Protein AF-F4KK35-F1 (afdb_monomer_lite)

Structure (mmCIF, N/CA/C/O backbone):
data_AF-F4KK35-F1
#
_entry.id   AF-F4KK35-F1
#
loop_
_atom_site.group_PDB
_atom_site.id
_atom_site.type_symbol
_atom_site.label_atom_id
_atom_site.label_alt_id
_atom_site.label_comp_id
_atom_site.label_asym_id
_atom_site.label_entity_id
_atom_site.label_seq_id
_atom_site.pdbx_PDB_ins_code
_atom_site.Cartn_x
_atom_site.Cartn_y
_atom_site.Cartn_z
_atom_site.occupancy
_atom_site.B_iso_or_equiv
_atom_site.auth_seq_id
_atom_site.auth_comp_id
_atom_site.auth_asym_id
_atom_site.auth_atom_id
_atom_site.pdbx_PDB_model_num
ATOM 1 N N . MET A 1 1 ? 37.974 -22.424 40.275 1.00 56.62 1 MET A N 1
ATOM 2 C CA . MET A 1 1 ? 37.102 -21.386 39.674 1.00 56.62 1 MET A CA 1
ATOM 3 C C . MET A 1 1 ? 37.663 -20.814 38.372 1.00 56.62 1 MET A C 1
ATOM 5 O O . MET A 1 1 ? 37.001 -20.979 37.361 1.00 56.62 1 MET A O 1
ATOM 9 N N . LYS A 1 2 ? 38.889 -20.253 38.334 1.00 68.75 2 LYS A N 1
ATOM 10 C CA . LYS A 1 2 ? 39.473 -19.691 37.091 1.00 68.75 2 LYS A CA 1
ATOM 11 C C . LYS A 1 2 ? 39.528 -20.683 35.916 1.00 68.75 2 LYS A C 1
ATOM 13 O O . LYS A 1 2 ? 39.045 -20.350 34.852 1.00 68.75 2 LYS A O 1
ATOM 18 N N . ARG A 1 3 ? 40.000 -21.921 36.128 1.00 71.50 3 ARG A N 1
ATOM 19 C CA . ARG A 1 3 ? 40.105 -22.945 35.062 1.00 71.50 3 ARG A CA 1
ATOM 20 C C . ARG A 1 3 ? 38.760 -23.341 34.436 1.00 71.50 3 ARG A C 1
ATOM 22 O O . ARG A 1 3 ? 38.688 -23.504 33.229 1.00 71.50 3 ARG A O 1
ATOM 29 N N . ILE A 1 4 ? 37.702 -23.453 35.241 1.00 80.69 4 ILE A N 1
ATOM 30 C CA . ILE A 1 4 ? 36.349 -23.777 34.755 1.00 80.69 4 ILE A CA 1
ATOM 31 C C . ILE A 1 4 ? 35.787 -22.604 33.945 1.00 80.69 4 ILE A C 1
ATOM 33 O O . ILE A 1 4 ? 35.241 -22.814 32.869 1.00 80.69 4 ILE A O 1
ATOM 37 N N . ALA A 1 5 ? 35.993 -21.368 34.414 1.00 81.75 5 ALA A N 1
ATOM 38 C CA . ALA A 1 5 ? 35.615 -20.1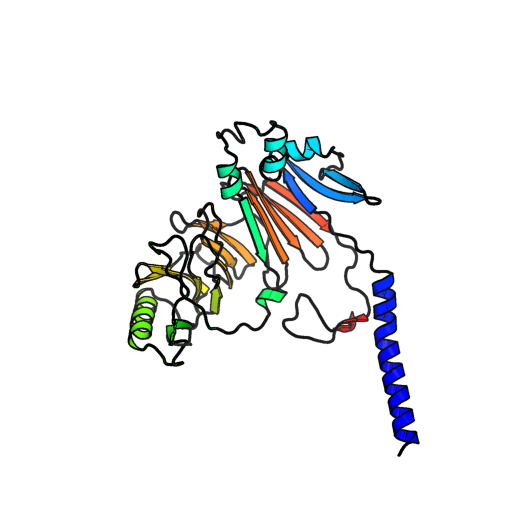72 33.667 1.00 81.75 5 ALA A CA 1
ATOM 39 C C . ALA A 1 5 ? 36.381 -20.052 32.337 1.00 81.75 5 ALA A C 1
ATOM 41 O O . ALA A 1 5 ? 35.790 -19.683 31.331 1.00 81.75 5 ALA A O 1
ATOM 42 N N . THR A 1 6 ? 37.668 -20.414 32.301 1.00 84.12 6 THR A N 1
ATOM 43 C CA . THR A 1 6 ? 38.458 -20.434 31.060 1.00 84.12 6 THR A CA 1
ATOM 44 C C . THR A 1 6 ? 37.961 -21.503 30.082 1.00 84.12 6 THR A C 1
ATOM 46 O O . THR A 1 6 ? 37.862 -21.234 28.891 1.00 84.12 6 THR A O 1
ATOM 49 N N . ILE A 1 7 ? 37.595 -22.694 30.570 1.00 87.75 7 ILE A N 1
ATOM 50 C CA . ILE A 1 7 ? 37.019 -23.760 29.733 1.00 87.75 7 ILE A CA 1
ATOM 51 C C . ILE A 1 7 ? 35.663 -23.324 29.162 1.00 87.75 7 ILE A C 1
ATOM 53 O O . ILE A 1 7 ? 35.444 -23.454 27.963 1.00 87.75 7 ILE A O 1
ATOM 57 N N . LEU A 1 8 ? 34.783 -22.751 29.990 1.00 86.56 8 LEU A N 1
ATOM 58 C CA . LEU A 1 8 ? 33.500 -22.208 29.534 1.00 86.56 8 LEU A CA 1
ATOM 59 C C . LEU A 1 8 ? 33.690 -21.084 28.511 1.00 86.56 8 LEU A C 1
ATOM 61 O O . LEU A 1 8 ? 33.003 -21.080 27.499 1.00 86.56 8 LEU A O 1
ATOM 65 N N . LEU A 1 9 ? 34.654 -20.181 28.721 1.00 90.00 9 LEU A N 1
ATOM 66 C CA . LEU A 1 9 ? 34.987 -19.131 27.755 1.00 90.00 9 LEU A CA 1
ATOM 67 C C . LEU A 1 9 ? 35.399 -19.728 26.403 1.00 90.00 9 LEU A C 1
ATOM 69 O O . LEU A 1 9 ? 34.888 -19.294 25.375 1.00 90.00 9 LEU A O 1
ATOM 73 N N . TYR A 1 10 ? 36.285 -20.729 26.389 1.00 91.38 10 TYR A N 1
ATOM 74 C CA . TYR A 1 10 ? 36.711 -21.370 25.143 1.00 91.38 10 TYR A CA 1
ATOM 75 C C . TYR A 1 10 ? 35.569 -22.101 24.438 1.00 91.38 10 TYR A C 1
ATOM 77 O O . TYR A 1 10 ? 35.480 -22.021 23.217 1.00 91.38 10 TYR A O 1
ATOM 85 N N . ILE A 1 11 ? 34.674 -22.756 25.185 1.00 90.25 11 ILE A N 1
ATOM 86 C CA . ILE A 1 11 ? 33.475 -23.386 24.618 1.00 90.25 11 ILE A CA 1
ATOM 87 C C . ILE A 1 11 ? 32.571 -22.325 23.985 1.00 90.25 11 ILE A C 1
ATOM 89 O O . ILE A 1 11 ? 32.176 -22.481 22.834 1.00 90.25 11 ILE A O 1
ATOM 93 N N . THR A 1 12 ? 32.295 -21.222 24.684 1.00 88.19 12 THR A N 1
ATOM 94 C CA . THR A 1 12 ? 31.464 -20.132 24.153 1.00 88.19 12 THR A CA 1
ATOM 95 C C . THR A 1 12 ? 32.088 -19.502 22.911 1.00 88.19 12 THR A C 1
ATOM 97 O O . THR A 1 12 ? 31.392 -19.279 21.926 1.00 88.19 12 THR A O 1
ATOM 100 N N . VAL A 1 13 ? 33.402 -19.256 22.915 1.00 90.44 13 VAL A N 1
ATOM 101 C CA . VAL A 1 13 ? 34.120 -18.717 21.750 1.00 90.44 13 VAL A CA 1
ATOM 102 C C . VAL A 1 13 ? 34.082 -19.698 20.580 1.00 90.44 13 VAL A C 1
ATOM 104 O O . VAL A 1 13 ? 33.797 -19.283 19.462 1.00 90.44 13 VAL A O 1
ATOM 107 N N . ALA A 1 14 ? 34.309 -20.993 20.813 1.00 88.44 14 ALA A N 1
ATOM 108 C CA . ALA A 1 14 ? 34.227 -22.006 19.764 1.00 88.44 14 ALA A CA 1
ATOM 109 C C . ALA A 1 14 ? 32.816 -22.088 19.160 1.00 88.44 14 ALA A C 1
ATOM 111 O O . ALA A 1 14 ? 32.678 -22.195 17.945 1.00 88.44 14 ALA A O 1
ATOM 112 N N . LEU A 1 15 ? 31.778 -21.972 19.991 1.00 85.62 15 LEU A N 1
ATOM 113 C CA . LEU A 1 15 ? 30.380 -21.993 19.563 1.00 85.62 15 LEU A CA 1
ATOM 114 C C . LEU A 1 15 ? 30.017 -20.732 18.760 1.00 85.62 15 LEU A C 1
ATOM 116 O O . LEU A 1 15 ? 29.370 -20.833 17.721 1.00 85.62 15 LEU A O 1
ATOM 120 N N . LEU A 1 16 ? 30.512 -19.560 19.175 1.00 85.62 16 LEU A N 1
ATOM 121 C CA . LEU A 1 16 ? 30.376 -18.311 18.418 1.00 85.62 16 LEU A CA 1
ATOM 122 C C . LEU A 1 16 ? 31.098 -18.376 17.070 1.00 85.62 16 LEU A C 1
ATOM 124 O O . LEU A 1 16 ? 30.543 -17.953 16.065 1.00 85.62 16 LEU A O 1
ATOM 128 N N . ILE A 1 17 ? 32.312 -18.926 17.024 1.00 85.88 17 ILE A N 1
ATOM 129 C CA . ILE A 1 17 ? 33.075 -19.077 15.779 1.00 85.88 17 ILE A CA 1
ATOM 130 C C . ILE A 1 17 ? 32.384 -20.075 14.842 1.00 85.88 17 ILE A C 1
ATOM 132 O O . ILE A 1 17 ? 32.229 -19.783 13.658 1.00 85.88 17 ILE A O 1
ATOM 136 N N . ALA A 1 18 ? 31.922 -21.216 15.359 1.00 82.38 18 ALA A N 1
ATOM 137 C CA . ALA A 1 18 ? 31.171 -22.202 14.582 1.00 82.38 18 ALA A CA 1
ATOM 138 C C . ALA A 1 18 ? 29.871 -21.619 14.007 1.00 82.38 18 ALA A C 1
ATOM 140 O O . ALA A 1 18 ? 29.468 -21.990 12.909 1.00 82.38 18 ALA A O 1
ATOM 141 N N . TRP A 1 19 ? 29.247 -20.675 14.714 1.00 77.31 19 TRP A N 1
ATOM 142 C CA . TRP A 1 19 ? 28.092 -19.932 14.218 1.00 77.31 19 TRP A CA 1
ATOM 143 C C . TRP A 1 19 ? 28.464 -18.848 13.189 1.00 77.31 19 TRP A C 1
ATOM 145 O O . TRP A 1 19 ? 27.777 -18.683 12.182 1.00 77.31 19 TRP A O 1
ATOM 155 N N . GLN A 1 20 ? 29.566 -18.129 13.403 1.00 81.06 20 GLN A N 1
ATOM 156 C CA . GLN A 1 20 ? 29.943 -16.962 12.604 1.00 81.06 20 GLN A CA 1
ATOM 157 C C . GLN A 1 20 ? 30.665 -17.329 11.293 1.00 81.06 20 GLN A C 1
ATOM 159 O O . GLN A 1 20 ? 30.525 -16.604 10.309 1.00 81.06 20 GLN A O 1
ATOM 164 N N . ILE A 1 21 ? 31.416 -18.439 11.243 1.00 80.56 21 ILE A N 1
ATOM 165 C CA . ILE A 1 21 ? 32.160 -18.872 10.043 1.00 80.56 21 ILE A CA 1
ATOM 166 C C . ILE A 1 21 ? 31.234 -19.145 8.844 1.00 80.56 21 ILE A C 1
ATOM 168 O O . ILE A 1 21 ? 31.520 -18.596 7.778 1.00 80.56 21 ILE A O 1
ATOM 172 N N . PRO A 1 22 ? 30.133 -19.919 8.967 1.00 74.62 22 PRO A N 1
ATOM 173 C CA . PRO A 1 22 ? 29.199 -20.130 7.859 1.00 74.62 22 PRO A CA 1
ATOM 174 C C . PRO A 1 22 ? 28.617 -18.814 7.343 1.00 74.62 22 PRO A C 1
ATOM 176 O O . PRO A 1 22 ? 28.558 -18.587 6.138 1.00 74.62 22 PRO A O 1
ATOM 179 N N . TRP A 1 23 ? 28.270 -17.907 8.260 1.00 70.62 23 TRP A N 1
ATOM 180 C CA . TRP A 1 23 ? 27.758 -16.589 7.905 1.00 70.62 23 TRP A CA 1
ATOM 181 C C . TRP A 1 23 ? 28.791 -15.756 7.134 1.00 70.62 23 TRP A C 1
ATOM 183 O O . TRP A 1 23 ? 28.456 -15.181 6.105 1.00 70.62 23 TRP A O 1
ATOM 193 N N . TRP A 1 24 ? 30.055 -15.724 7.574 1.00 72.81 24 TRP A N 1
ATOM 194 C CA . TRP A 1 24 ? 31.129 -15.008 6.867 1.00 72.81 24 TRP A CA 1
ATOM 195 C C . TRP A 1 24 ? 31.430 -15.611 5.499 1.00 72.81 24 TRP A C 1
ATOM 197 O O . TRP A 1 24 ? 31.606 -14.874 4.533 1.00 72.81 24 TRP A O 1
ATOM 207 N N . TYR A 1 25 ? 31.483 -16.939 5.409 1.00 71.56 25 TYR A N 1
ATOM 208 C CA . TYR A 1 25 ? 31.716 -17.643 4.153 1.00 71.56 25 TYR A CA 1
ATOM 209 C C . TYR A 1 25 ? 30.620 -17.329 3.129 1.00 71.56 25 TYR A C 1
ATOM 211 O O . TYR A 1 25 ? 30.918 -16.977 1.988 1.00 71.56 25 TYR A O 1
ATOM 219 N N . ASN A 1 26 ? 29.360 -17.372 3.566 1.00 66.94 26 ASN A N 1
ATOM 220 C CA . ASN A 1 26 ? 28.217 -17.047 2.723 1.00 66.94 26 ASN A CA 1
ATOM 221 C C . ASN A 1 26 ? 28.159 -15.554 2.390 1.00 66.94 26 ASN A C 1
ATOM 223 O O . ASN A 1 26 ? 27.864 -15.220 1.256 1.00 66.94 26 ASN A O 1
ATOM 227 N N . TYR A 1 27 ? 28.494 -14.654 3.319 1.00 68.44 27 TYR A N 1
ATOM 228 C CA . TYR A 1 27 ? 28.549 -13.212 3.057 1.00 68.44 27 TYR A CA 1
ATOM 229 C C . TYR A 1 27 ? 29.612 -12.850 2.011 1.00 68.44 27 TYR A C 1
ATOM 231 O O . TYR A 1 27 ? 29.362 -12.028 1.136 1.00 68.44 27 TYR A O 1
ATOM 239 N N . LEU A 1 28 ? 30.787 -13.484 2.066 1.00 69.06 28 LEU A N 1
ATOM 240 C CA . LEU A 1 28 ? 31.863 -13.266 1.093 1.00 69.06 28 LEU A CA 1
ATOM 241 C C . LEU A 1 28 ? 31.541 -13.837 -0.294 1.00 69.06 28 LEU A C 1
ATOM 243 O O . LEU A 1 28 ? 32.065 -13.338 -1.286 1.00 69.06 28 LEU A O 1
ATOM 247 N N . ARG A 1 29 ? 30.707 -14.881 -0.361 1.00 63.06 29 ARG A N 1
ATOM 248 C CA . ARG A 1 29 ? 30.245 -15.508 -1.608 1.00 63.06 29 ARG A CA 1
ATOM 249 C C . ARG A 1 29 ? 28.862 -15.013 -2.044 1.00 63.06 29 ARG A C 1
ATOM 251 O O . ARG A 1 29 ? 28.364 -15.448 -3.075 1.00 63.06 29 ARG A O 1
ATOM 258 N N . ALA A 1 30 ? 28.226 -14.143 -1.263 1.00 58.81 30 ALA A N 1
ATOM 259 C CA . ALA A 1 30 ? 26.931 -13.588 -1.599 1.00 58.81 30 ALA A CA 1
ATOM 260 C C . ALA A 1 30 ? 27.126 -12.702 -2.822 1.00 58.81 30 ALA A C 1
ATOM 262 O O . ALA A 1 30 ? 27.525 -11.541 -2.710 1.00 58.81 30 ALA A O 1
ATOM 263 N N . ASP A 1 31 ? 26.844 -13.264 -3.994 1.00 53.09 31 ASP A N 1
ATOM 264 C CA . ASP A 1 31 ? 26.659 -12.461 -5.178 1.00 53.09 31 ASP A CA 1
ATOM 265 C C . ASP A 1 31 ? 25.517 -11.506 -4.864 1.00 53.09 31 ASP A C 1
ATOM 267 O O . ASP A 1 31 ? 24.373 -11.899 -4.614 1.00 53.09 31 ASP A O 1
ATOM 271 N N . ALA A 1 32 ? 25.848 -10.219 -4.832 1.00 47.41 32 ALA A N 1
ATOM 272 C CA . ALA A 1 32 ? 24.872 -9.154 -4.823 1.00 47.41 32 ALA A CA 1
ATOM 273 C C . ALA A 1 32 ? 24.220 -9.118 -6.211 1.00 47.41 32 ALA A C 1
ATOM 275 O O . ALA A 1 32 ? 24.392 -8.151 -6.954 1.00 47.41 32 ALA A O 1
ATOM 276 N N . SER A 1 33 ? 23.498 -10.182 -6.577 1.00 52.09 33 SER A N 1
ATOM 277 C CA . SER A 1 33 ? 22.604 -10.200 -7.721 1.00 52.09 33 SER A CA 1
ATOM 278 C C . SER A 1 33 ? 21.511 -9.177 -7.423 1.00 52.09 33 SER A C 1
ATOM 280 O O . SER A 1 33 ? 20.487 -9.429 -6.785 1.00 52.09 33 SER A O 1
ATOM 282 N N . ARG A 1 34 ? 21.801 -7.929 -7.796 1.00 59.03 34 ARG A N 1
ATOM 283 C CA . ARG A 1 34 ? 20.826 -6.852 -7.780 1.00 59.03 34 ARG A CA 1
ATOM 284 C C . ARG A 1 34 ? 19.750 -7.284 -8.751 1.00 59.03 34 ARG A C 1
ATOM 286 O O . ARG A 1 34 ? 20.019 -7.397 -9.944 1.00 59.03 34 ARG A O 1
ATOM 293 N N . GLU A 1 35 ? 18.563 -7.560 -8.223 1.00 66.50 35 GLU A N 1
ATOM 294 C CA . GLU A 1 35 ? 17.412 -7.842 -9.070 1.00 66.50 35 GLU A CA 1
ATOM 295 C C . GLU A 1 35 ? 17.300 -6.745 -10.121 1.00 66.50 35 GLU A C 1
ATOM 297 O O . GLU A 1 35 ? 17.308 -5.560 -9.755 1.00 66.50 35 GLU A O 1
ATOM 302 N N . PRO A 1 36 ? 17.211 -7.115 -11.405 1.00 73.56 36 PRO A N 1
ATOM 303 C CA . PRO A 1 36 ? 17.083 -6.122 -12.441 1.00 73.56 36 PRO A CA 1
ATOM 304 C C . PRO A 1 36 ? 15.774 -5.358 -12.235 1.00 73.56 36 PRO A C 1
ATOM 306 O O . PRO A 1 36 ? 14.719 -5.919 -11.909 1.00 73.56 36 PRO A O 1
ATOM 309 N N . PHE A 1 37 ? 15.846 -4.043 -12.399 1.00 83.12 37 PHE A N 1
ATOM 310 C CA . PHE A 1 37 ? 14.658 -3.212 -12.346 1.00 83.12 37 PHE A CA 1
ATOM 311 C C . PHE A 1 37 ? 13.861 -3.448 -13.625 1.00 83.12 37 PHE A C 1
ATOM 313 O O . PHE A 1 37 ? 14.385 -3.240 -14.711 1.00 83.12 37 PHE A O 1
ATOM 320 N N . THR A 1 38 ? 12.615 -3.895 -13.502 1.00 87.06 38 THR A N 1
ATOM 321 C CA . THR A 1 38 ? 11.775 -4.227 -14.657 1.00 87.06 38 THR A CA 1
ATOM 322 C C . THR A 1 38 ? 10.517 -3.380 -14.630 1.00 87.06 38 THR A C 1
ATOM 324 O O . THR A 1 38 ? 9.845 -3.313 -13.599 1.00 87.06 38 THR A O 1
ATOM 327 N N . ILE A 1 39 ? 10.215 -2.735 -15.753 1.00 90.25 39 ILE A N 1
ATOM 328 C CA . ILE A 1 39 ? 9.039 -1.883 -15.934 1.00 90.25 39 ILE A CA 1
ATOM 329 C C . ILE A 1 39 ? 8.418 -2.147 -17.304 1.00 90.25 39 ILE A C 1
ATOM 331 O O . ILE A 1 39 ? 9.128 -2.409 -18.273 1.00 90.25 39 ILE A O 1
ATOM 335 N N . TYR A 1 40 ? 7.095 -2.126 -17.385 1.00 91.06 40 TYR A N 1
ATOM 336 C CA . TYR A 1 40 ? 6.380 -2.306 -18.641 1.00 91.06 40 TYR A CA 1
ATOM 337 C C . TYR A 1 40 ? 6.377 -1.017 -19.466 1.00 91.06 40 TYR A C 1
ATOM 339 O O . TYR A 1 40 ? 6.188 0.069 -18.921 1.00 91.06 40 TYR A O 1
ATOM 347 N N . SER A 1 41 ? 6.583 -1.1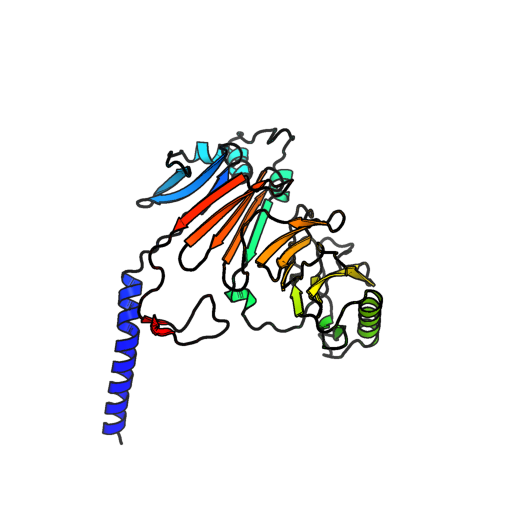44 -20.778 1.00 89.88 41 SER A N 1
ATOM 348 C CA . SER A 1 41 ? 6.402 -0.055 -21.739 1.00 89.88 41 SER A CA 1
ATOM 349 C C . SER A 1 41 ? 5.181 -0.350 -22.601 1.00 89.88 41 SER A C 1
ATOM 351 O O . SER A 1 41 ? 5.185 -1.303 -23.382 1.00 89.88 41 SER A O 1
ATOM 353 N N . GLN A 1 42 ? 4.150 0.491 -22.510 1.00 85.62 42 GLN A N 1
ATOM 354 C CA . GLN A 1 42 ? 2.960 0.359 -23.352 1.00 85.62 42 GLN A CA 1
ATOM 355 C C . GLN A 1 42 ? 3.250 0.666 -24.828 1.00 85.62 42 GLN A C 1
ATOM 357 O O . GLN A 1 42 ? 2.643 0.052 -25.701 1.00 85.62 42 GLN A O 1
ATOM 362 N N . LEU A 1 43 ? 4.218 1.544 -25.122 1.00 86.31 43 LEU A N 1
ATOM 363 C CA . LEU A 1 43 ? 4.661 1.823 -26.495 1.00 86.31 43 LEU A CA 1
ATOM 364 C C . LEU A 1 43 ? 5.324 0.607 -27.155 1.00 86.31 43 LEU A C 1
ATOM 366 O O . LEU A 1 43 ? 5.148 0.385 -28.351 1.00 86.31 43 LEU A O 1
ATOM 370 N N . LEU A 1 44 ? 6.083 -0.177 -26.383 1.00 86.31 44 LEU A N 1
ATOM 371 C CA . LEU A 1 44 ? 6.731 -1.394 -26.871 1.00 86.31 44 LEU A CA 1
ATOM 372 C C . LEU A 1 44 ? 5.803 -2.619 -26.822 1.00 86.31 44 LEU A C 1
ATOM 374 O O . LEU A 1 44 ? 5.968 -3.549 -27.614 1.00 86.31 44 LEU A O 1
ATOM 378 N N . GLY A 1 45 ? 4.865 -2.648 -25.874 1.00 86.94 45 GLY A N 1
ATOM 379 C CA . GLY A 1 45 ? 4.074 -3.837 -25.557 1.00 86.94 45 GLY A CA 1
ATOM 380 C C . GLY A 1 45 ? 4.897 -4.952 -24.896 1.00 86.94 45 GLY A C 1
ATOM 381 O O . GLY A 1 45 ? 4.564 -6.128 -25.031 1.00 86.94 45 GLY A O 1
ATOM 382 N N . ASP A 1 46 ? 6.012 -4.608 -24.244 1.00 90.00 46 ASP A N 1
ATOM 383 C CA . ASP A 1 46 ? 6.917 -5.555 -23.580 1.00 90.00 46 ASP A CA 1
ATOM 384 C C . ASP A 1 46 ? 7.555 -4.910 -22.338 1.00 90.00 46 ASP A C 1
ATOM 386 O O . ASP A 1 46 ? 7.558 -3.687 -22.162 1.00 90.00 46 ASP A O 1
ATOM 390 N N . PHE A 1 47 ? 8.110 -5.748 -21.467 1.00 88.75 47 PHE A N 1
ATOM 391 C CA . PHE A 1 47 ? 8.878 -5.309 -20.313 1.00 88.75 47 PHE A CA 1
ATOM 392 C C . PHE A 1 47 ? 10.276 -4.851 -20.726 1.00 88.75 47 PHE A C 1
ATOM 394 O O . PHE A 1 47 ? 10.937 -5.480 -21.552 1.00 88.75 47 PHE A O 1
ATOM 401 N N . ILE A 1 48 ? 10.746 -3.777 -20.101 1.00 89.06 48 ILE A N 1
ATOM 402 C CA . ILE A 1 48 ? 12.127 -3.313 -20.164 1.00 89.06 48 ILE A CA 1
ATOM 403 C C . ILE A 1 48 ? 12.799 -3.707 -18.853 1.00 89.06 48 ILE A C 1
ATOM 405 O O . ILE A 1 48 ? 12.418 -3.253 -17.774 1.00 89.06 48 ILE A O 1
ATOM 409 N N . VAL A 1 49 ? 13.795 -4.576 -18.972 1.00 87.56 49 VAL A N 1
ATOM 410 C CA . VAL A 1 49 ? 14.613 -5.121 -17.895 1.00 87.56 49 VAL A CA 1
ATOM 411 C C . VAL A 1 49 ? 15.934 -4.356 -17.871 1.00 87.56 49 VAL A C 1
ATOM 413 O O . VAL A 1 49 ? 16.763 -4.466 -18.776 1.00 87.56 49 VAL A O 1
ATOM 416 N N . THR A 1 50 ? 16.128 -3.576 -16.817 1.00 84.81 50 THR A N 1
ATOM 417 C CA . THR A 1 50 ? 17.351 -2.825 -16.542 1.00 84.81 50 THR A CA 1
ATOM 418 C C . THR A 1 50 ? 18.252 -3.653 -15.637 1.00 84.81 50 THR A C 1
ATOM 420 O O . THR A 1 50 ? 17.988 -3.808 -14.441 1.00 84.81 50 THR A O 1
ATOM 423 N N . GLY A 1 51 ? 19.319 -4.193 -16.218 1.00 80.38 51 GLY A N 1
ATOM 424 C CA . GLY A 1 51 ? 20.335 -4.978 -15.528 1.00 80.38 51 GLY A CA 1
ATOM 425 C C . GLY A 1 51 ? 21.644 -4.215 -15.339 1.00 80.38 51 GLY A C 1
ATOM 426 O O . GLY A 1 51 ? 21.868 -3.143 -15.905 1.00 80.38 51 GLY A O 1
ATOM 427 N N . HIS A 1 52 ? 22.537 -4.808 -14.554 1.00 71.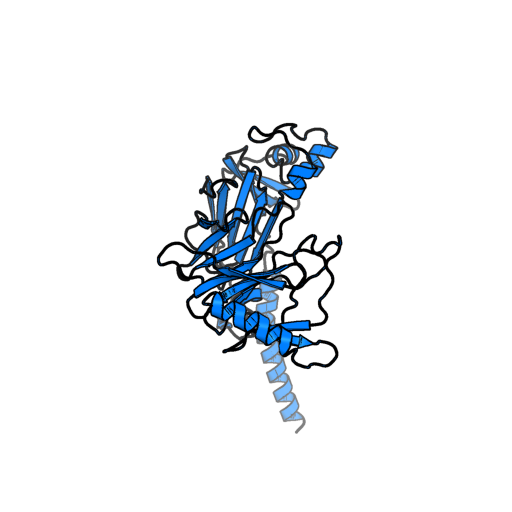62 52 HIS A N 1
ATOM 428 C CA . HIS A 1 52 ? 23.931 -4.391 -14.461 1.00 71.62 52 HIS A CA 1
ATOM 429 C C . HIS A 1 52 ? 24.801 -5.516 -15.011 1.00 71.62 52 HIS A C 1
ATOM 431 O O . HIS A 1 52 ? 24.774 -6.618 -14.473 1.00 71.62 52 HIS A O 1
ATOM 437 N N . ASP A 1 53 ? 25.550 -5.229 -16.070 1.00 67.56 53 ASP A N 1
ATOM 438 C CA . ASP A 1 53 ? 26.485 -6.164 -16.696 1.00 67.56 53 ASP A CA 1
ATOM 439 C C . ASP A 1 53 ? 27.873 -5.513 -16.669 1.00 67.56 53 ASP A C 1
ATOM 441 O O . ASP A 1 53 ? 28.024 -4.380 -17.125 1.00 67.56 53 ASP A O 1
ATOM 445 N N . GLU A 1 54 ? 28.851 -6.156 -16.026 1.00 61.72 54 GLU A N 1
ATOM 446 C CA . GLU A 1 54 ? 30.246 -5.677 -15.913 1.00 61.72 54 GLU A CA 1
ATOM 447 C C . GLU A 1 54 ? 30.420 -4.205 -15.456 1.00 61.72 54 GLU A C 1
ATOM 449 O O . GLU A 1 54 ? 31.383 -3.523 -15.799 1.00 61.72 54 GLU A O 1
ATOM 454 N N . GLY A 1 55 ? 29.481 -3.686 -14.655 1.00 64.25 55 GLY A N 1
ATOM 455 C CA . GLY A 1 55 ? 29.490 -2.298 -14.166 1.00 64.25 55 GLY A CA 1
ATOM 456 C C . GLY A 1 55 ? 28.805 -1.279 -15.087 1.00 64.25 55 GLY A C 1
ATOM 457 O O . GLY A 1 55 ? 28.592 -0.139 -14.668 1.00 64.25 55 GLY A O 1
ATOM 458 N N . ALA A 1 56 ? 28.380 -1.682 -16.287 1.00 70.06 56 ALA A N 1
ATOM 459 C CA . ALA A 1 56 ? 27.539 -0.893 -17.180 1.00 70.06 56 ALA A CA 1
ATOM 460 C C . ALA A 1 56 ? 26.046 -1.212 -16.973 1.00 70.06 56 ALA A C 1
ATOM 462 O O . ALA A 1 56 ? 25.654 -2.339 -16.665 1.00 70.06 56 ALA A O 1
ATOM 463 N N . ILE A 1 57 ? 25.191 -0.199 -17.132 1.00 76.94 57 ILE A N 1
ATOM 464 C CA . ILE A 1 57 ? 23.733 -0.383 -17.119 1.00 76.94 57 ILE A CA 1
ATOM 465 C C . ILE A 1 57 ? 23.323 -0.889 -18.500 1.00 76.94 57 ILE A C 1
ATOM 467 O O . ILE A 1 57 ? 23.589 -0.215 -19.496 1.00 76.94 57 ILE A O 1
ATOM 471 N N . THR A 1 58 ? 22.675 -2.050 -18.553 1.00 81.19 58 THR A N 1
ATOM 472 C CA . THR A 1 58 ? 22.131 -2.612 -19.792 1.00 81.19 58 THR A CA 1
ATOM 473 C C . THR A 1 58 ? 20.612 -2.600 -19.746 1.00 81.19 58 THR A C 1
ATOM 475 O O . THR A 1 58 ? 20.007 -2.892 -18.715 1.00 81.19 58 THR A O 1
ATOM 478 N N . TYR A 1 59 ? 19.998 -2.267 -20.877 1.00 84.12 59 TYR A N 1
ATOM 479 C CA . TYR A 1 59 ? 18.552 -2.286 -21.040 1.00 84.12 59 TYR A CA 1
ATOM 480 C C . TYR A 1 59 ? 18.196 -3.355 -22.061 1.00 84.12 59 TYR A C 1
ATOM 482 O O . TYR A 1 59 ? 18.673 -3.318 -23.197 1.00 84.12 59 TYR A O 1
ATOM 490 N N . ARG A 1 60 ? 17.397 -4.334 -21.645 1.00 85.12 60 ARG A N 1
ATOM 491 C CA . ARG A 1 60 ? 16.947 -5.438 -22.493 1.00 85.12 60 ARG A CA 1
ATOM 492 C C . ARG A 1 60 ? 15.426 -5.502 -22.476 1.00 85.12 60 ARG A C 1
ATOM 494 O O . ARG A 1 60 ? 14.819 -5.271 -21.436 1.00 85.12 60 ARG A O 1
ATOM 501 N N . SER A 1 61 ? 14.801 -5.818 -23.603 1.00 85.12 61 SER A N 1
ATOM 502 C CA . SER A 1 61 ? 13.387 -6.201 -23.612 1.00 85.12 61 SER A CA 1
ATOM 503 C C . SER A 1 61 ? 13.198 -7.574 -22.956 1.00 85.12 61 SER A C 1
ATOM 505 O O . SER A 1 61 ? 14.158 -8.344 -22.855 1.00 85.12 61 SER A O 1
ATOM 507 N N . GLY A 1 62 ? 11.966 -7.937 -22.592 1.00 72.25 62 GLY A N 1
ATOM 508 C CA . GLY A 1 62 ? 11.619 -9.304 -22.183 1.00 72.25 62 GLY A CA 1
ATOM 509 C C . GLY A 1 62 ? 12.016 -10.350 -23.235 1.00 72.25 62 GLY A C 1
ATOM 510 O O . GLY A 1 62 ? 12.465 -11.442 -22.902 1.00 72.25 62 GLY A O 1
ATOM 511 N N . LYS A 1 63 ? 11.958 -9.977 -24.519 1.00 75.88 63 LYS A N 1
ATOM 512 C CA . LYS A 1 63 ? 12.449 -10.770 -25.670 1.00 75.88 63 LYS A CA 1
ATOM 513 C C . LYS A 1 63 ? 13.978 -10.775 -25.875 1.00 75.88 63 LYS A C 1
ATOM 515 O O . LYS A 1 63 ? 14.452 -11.409 -26.814 1.00 75.88 63 LYS A O 1
ATOM 520 N N . GLY A 1 64 ? 14.755 -10.074 -25.048 1.00 78.50 64 GLY A N 1
ATOM 521 C CA . GLY A 1 64 ? 16.222 -10.050 -25.108 1.00 78.50 64 GLY A CA 1
ATOM 522 C C . GLY A 1 64 ? 16.836 -9.035 -26.082 1.00 78.50 64 GLY A C 1
ATOM 523 O O . GLY A 1 64 ? 18.054 -9.037 -26.259 1.00 78.50 64 GLY A O 1
ATOM 524 N N . VAL A 1 65 ? 16.039 -8.150 -26.692 1.00 85.12 65 VAL A N 1
ATOM 525 C CA . VAL A 1 65 ? 16.553 -7.077 -27.563 1.00 85.12 65 VAL A CA 1
ATOM 526 C C . VAL A 1 65 ? 17.214 -6.005 -26.703 1.00 85.12 65 VAL A C 1
ATOM 528 O O . VAL A 1 65 ? 16.603 -5.526 -25.751 1.00 85.12 65 VAL A O 1
ATOM 531 N N . GLN A 1 66 ? 18.455 -5.633 -27.017 1.00 86.00 66 GLN A N 1
ATOM 532 C CA . GLN A 1 66 ? 19.153 -4.552 -26.322 1.00 86.00 66 GLN A CA 1
ATOM 533 C C . GLN A 1 66 ? 18.740 -3.190 -26.874 1.00 86.00 66 GLN A C 1
ATOM 535 O O . GLN A 1 66 ? 18.707 -3.000 -28.087 1.00 86.00 66 GLN A O 1
ATOM 540 N N . TYR A 1 67 ? 18.494 -2.247 -25.968 1.00 86.00 67 TYR A N 1
ATOM 541 C CA . TYR A 1 67 ? 18.226 -0.852 -26.298 1.00 86.00 67 TYR A CA 1
ATOM 542 C C . TYR A 1 67 ? 19.301 0.056 -25.711 1.00 86.00 67 TYR A C 1
ATOM 544 O O . TYR A 1 67 ? 19.859 -0.197 -24.637 1.00 86.00 67 TYR A O 1
ATOM 552 N N . SER A 1 68 ? 19.575 1.144 -26.416 1.00 85.62 68 SER A N 1
ATOM 553 C CA . SER A 1 68 ? 20.344 2.260 -25.886 1.00 85.62 68 SER A CA 1
ATOM 554 C C . SER A 1 68 ? 19.541 3.023 -24.827 1.00 85.62 68 SER A C 1
ATOM 556 O O . SER A 1 68 ? 18.316 2.928 -24.744 1.00 85.62 68 SER A O 1
ATOM 558 N N . ARG A 1 69 ? 20.233 3.823 -24.008 1.00 85.19 69 ARG A N 1
ATOM 559 C CA . ARG A 1 69 ? 19.583 4.654 -22.981 1.00 85.19 69 ARG A CA 1
ATOM 560 C C . ARG A 1 69 ? 18.556 5.616 -23.589 1.00 85.19 69 ARG A C 1
ATOM 562 O O . ARG A 1 69 ? 17.445 5.703 -23.091 1.00 85.19 69 ARG A O 1
ATOM 569 N N . GLU A 1 70 ? 18.912 6.277 -24.686 1.00 85.38 70 GLU A N 1
ATOM 570 C CA . GLU A 1 70 ? 18.049 7.266 -25.344 1.00 85.38 70 GLU A CA 1
ATOM 571 C C . GLU A 1 70 ? 16.776 6.656 -25.951 1.00 85.38 70 GLU A C 1
ATOM 573 O O . GLU A 1 70 ? 15.727 7.307 -26.008 1.00 85.38 70 GLU A O 1
ATOM 578 N N . GLU A 1 71 ? 16.860 5.410 -26.425 1.00 86.62 71 GLU A N 1
ATOM 579 C CA . GLU A 1 71 ? 15.695 4.661 -26.898 1.00 86.62 71 GLU A CA 1
ATOM 580 C C . GLU A 1 71 ? 14.777 4.318 -25.728 1.00 86.62 71 GLU A C 1
ATOM 582 O O . GLU A 1 71 ? 13.578 4.569 -25.803 1.00 86.62 71 GLU A O 1
ATOM 587 N N . VAL A 1 72 ? 15.332 3.830 -24.615 1.00 86.81 72 VAL A N 1
ATOM 588 C CA . VAL A 1 72 ? 14.565 3.499 -23.403 1.00 86.81 72 VAL A CA 1
ATOM 589 C C . VAL A 1 72 ? 13.862 4.721 -22.827 1.00 86.81 72 VAL A C 1
ATOM 591 O O . VAL A 1 72 ? 12.687 4.627 -22.474 1.00 86.81 72 VAL A O 1
ATOM 594 N N . ASP A 1 73 ? 14.539 5.870 -22.788 1.00 87.12 73 ASP A N 1
ATOM 595 C CA . ASP A 1 73 ? 13.945 7.127 -22.332 1.00 87.12 73 ASP A CA 1
ATOM 596 C C . ASP A 1 73 ? 12.697 7.474 -23.160 1.00 87.12 73 ASP A C 1
ATOM 598 O O . ASP A 1 73 ? 11.684 7.904 -22.612 1.00 87.12 73 ASP A O 1
ATOM 602 N N . SER A 1 74 ? 12.736 7.209 -24.471 1.00 87.38 74 SER A N 1
ATOM 603 C CA . SER A 1 74 ? 11.612 7.442 -25.391 1.00 87.38 74 SER A CA 1
ATOM 604 C C . SER A 1 74 ? 10.524 6.366 -25.305 1.00 87.38 74 SER A C 1
ATOM 606 O O . SER A 1 74 ? 9.357 6.662 -25.544 1.00 87.38 74 SER A O 1
ATOM 608 N N . LEU A 1 75 ? 10.886 5.125 -24.961 1.00 88.12 75 LEU A N 1
ATOM 609 C CA . LEU A 1 75 ? 9.952 4.010 -24.765 1.00 88.12 75 LEU A CA 1
ATOM 610 C C . LEU A 1 75 ? 9.207 4.091 -23.424 1.00 88.12 75 LEU A C 1
ATOM 612 O O . LEU A 1 75 ? 8.142 3.491 -23.281 1.00 88.12 75 LEU A O 1
ATOM 616 N N . LEU A 1 76 ? 9.745 4.822 -22.446 1.00 89.31 76 LEU A N 1
ATOM 617 C CA . LEU A 1 76 ? 9.150 5.032 -21.124 1.00 89.31 76 LEU A CA 1
ATOM 618 C C . LEU A 1 76 ? 8.982 6.531 -20.830 1.00 89.31 76 LEU A C 1
ATOM 620 O O . LEU A 1 76 ? 9.546 7.050 -19.857 1.00 89.31 76 LEU A O 1
ATOM 624 N N . PRO A 1 77 ? 8.185 7.249 -21.642 1.00 87.88 77 PRO A N 1
ATOM 625 C CA . PRO A 1 77 ? 8.124 8.702 -21.581 1.00 87.88 77 PRO A CA 1
ATOM 626 C C . PRO A 1 77 ? 7.517 9.217 -20.275 1.00 87.88 77 PRO A C 1
ATOM 628 O O . PRO A 1 77 ? 7.881 10.294 -19.809 1.00 87.88 77 PRO A O 1
ATOM 631 N N . THR A 1 78 ? 6.630 8.442 -19.644 1.00 88.75 78 THR A N 1
ATOM 632 C CA . THR A 1 78 ? 6.018 8.778 -18.351 1.00 88.75 78 THR A CA 1
ATOM 633 C C . THR A 1 78 ? 6.998 8.637 -17.182 1.00 88.75 78 THR A C 1
ATOM 635 O O . THR A 1 78 ? 6.919 9.398 -16.217 1.00 88.75 78 THR A O 1
ATOM 638 N N . PHE A 1 79 ? 7.959 7.712 -17.273 1.00 88.38 79 PHE A N 1
ATOM 639 C CA . PHE A 1 79 ? 8.965 7.474 -16.236 1.00 88.38 79 PHE A CA 1
ATOM 640 C C . PHE A 1 79 ? 10.169 8.418 -16.381 1.00 88.38 79 PHE A C 1
ATOM 642 O O . PHE A 1 79 ? 10.585 9.049 -15.407 1.00 88.38 79 PHE A O 1
ATOM 649 N N . TYR A 1 80 ? 10.684 8.589 -17.605 1.00 88.50 80 TYR A N 1
ATOM 650 C CA . TYR A 1 80 ? 11.850 9.431 -17.912 1.00 88.50 80 TYR A CA 1
ATOM 651 C C . TYR A 1 80 ? 11.489 10.841 -18.408 1.00 88.50 80 TYR A C 1
ATOM 653 O O . TYR A 1 80 ? 12.307 11.528 -19.021 1.00 88.50 80 TYR A O 1
ATOM 661 N N . TYR A 1 81 ? 10.290 11.332 -18.079 1.00 89.06 81 TYR A N 1
ATOM 662 C CA . TYR A 1 81 ? 9.767 12.613 -18.569 1.00 89.06 81 TYR A CA 1
ATOM 663 C C . TYR A 1 81 ? 10.700 13.810 -18.317 1.00 89.06 81 TYR A C 1
ATOM 665 O O . TYR A 1 81 ? 10.782 14.715 -19.141 1.00 89.06 81 TYR A O 1
ATOM 673 N N . ARG A 1 82 ? 11.439 13.826 -17.196 1.00 88.75 82 ARG A N 1
ATOM 674 C CA . ARG A 1 82 ? 12.397 14.903 -16.875 1.00 88.75 82 ARG A CA 1
ATOM 675 C C . ARG A 1 82 ? 13.582 14.940 -17.838 1.00 88.75 82 ARG A C 1
ATOM 677 O O . ARG A 1 82 ? 14.025 16.028 -18.203 1.00 88.75 82 ARG A O 1
ATOM 684 N N . GLN A 1 83 ? 14.078 13.767 -18.231 1.00 88.38 83 GLN A N 1
ATOM 685 C CA . GLN A 1 83 ? 15.175 13.647 -19.187 1.00 88.38 83 GLN A CA 1
ATOM 686 C C . GLN A 1 83 ? 14.685 14.072 -20.573 1.00 88.38 83 GLN A C 1
ATOM 688 O O . GLN A 1 83 ? 15.240 14.996 -21.158 1.00 88.38 83 GLN A O 1
ATOM 693 N N . LEU A 1 84 ? 13.547 13.526 -21.016 1.00 88.56 84 LEU A N 1
ATOM 694 C CA . LEU A 1 84 ? 12.928 13.897 -22.291 1.00 88.56 84 LEU A CA 1
ATOM 695 C C . LEU A 1 84 ? 12.612 15.394 -22.401 1.00 88.56 84 LEU A C 1
ATOM 697 O O . LEU A 1 84 ? 12.750 15.969 -23.475 1.00 88.56 84 LEU A O 1
ATOM 701 N N . LEU A 1 85 ? 12.207 16.042 -21.306 1.00 89.38 85 LEU A N 1
ATOM 702 C CA . LEU A 1 85 ? 11.993 17.491 -21.282 1.00 89.38 85 LEU A CA 1
ATOM 703 C C . LEU A 1 85 ? 13.275 18.288 -21.468 1.00 89.38 85 LEU A C 1
ATOM 705 O O . LEU A 1 85 ? 13.269 19.287 -22.180 1.00 89.38 85 LEU A O 1
ATOM 709 N N . THR A 1 86 ? 14.353 17.851 -20.822 1.00 90.06 86 THR A N 1
ATOM 710 C CA . THR A 1 86 ? 15.666 18.495 -20.940 1.00 90.06 86 THR A CA 1
ATOM 711 C C . THR A 1 86 ? 16.188 18.379 -22.369 1.00 90.06 86 THR A C 1
ATOM 713 O O . THR A 1 86 ? 16.724 19.343 -22.909 1.00 90.06 86 THR A O 1
ATOM 716 N N . ASP A 1 87 ? 15.939 17.235 -23.004 1.00 88.69 87 ASP A N 1
ATOM 717 C CA . ASP A 1 87 ? 16.370 16.950 -24.370 1.00 88.69 87 ASP A CA 1
ATOM 718 C C . ASP A 1 87 ? 15.406 17.510 -25.436 1.00 88.69 87 ASP A C 1
ATOM 720 O O . ASP A 1 87 ? 15.662 17.372 -26.631 1.00 88.69 87 ASP A O 1
ATOM 724 N N . GLY A 1 88 ? 14.285 18.130 -25.036 1.00 85.62 88 GLY A N 1
ATOM 725 C CA . GLY A 1 88 ? 13.268 18.655 -25.959 1.00 85.62 88 GLY A CA 1
ATOM 726 C C . GLY A 1 88 ? 12.527 17.572 -26.757 1.00 85.62 88 GLY A C 1
ATOM 727 O O . GLY A 1 88 ? 12.016 17.843 -27.839 1.00 85.62 88 GLY A O 1
ATOM 728 N N . ARG A 1 89 ? 12.495 16.339 -26.239 1.00 88.06 89 ARG A N 1
ATOM 729 C CA . ARG A 1 89 ? 11.944 15.131 -26.878 1.00 88.06 89 ARG A CA 1
ATOM 730 C C . ARG A 1 89 ? 10.654 14.629 -26.231 1.00 88.06 89 ARG A C 1
ATOM 732 O O . ARG A 1 89 ? 10.160 13.576 -26.626 1.00 88.06 89 ARG A O 1
ATOM 739 N N . LEU A 1 90 ? 10.127 15.324 -25.218 1.00 88.62 90 LEU A N 1
ATOM 740 C CA . LEU A 1 90 ? 8.861 14.926 -24.604 1.00 88.62 90 LEU A CA 1
ATOM 741 C C . LEU A 1 90 ? 7.734 15.055 -25.646 1.00 88.62 90 LEU A C 1
ATOM 743 O O . LEU A 1 90 ? 7.561 16.144 -26.189 1.00 88.62 90 LEU A O 1
ATOM 747 N N . PRO A 1 91 ? 6.965 13.989 -25.919 1.00 85.81 91 PRO A N 1
ATOM 748 C CA . PRO A 1 91 ? 5.838 14.071 -26.839 1.00 85.81 91 PRO A CA 1
ATOM 749 C C . PRO A 1 91 ? 4.760 15.020 -26.307 1.00 85.81 91 PRO A C 1
ATOM 751 O O . PRO A 1 91 ? 4.417 14.956 -25.128 1.00 85.81 91 PRO A O 1
ATOM 754 N N . ASP A 1 92 ? 4.170 15.835 -27.184 1.00 85.81 92 ASP A N 1
ATOM 755 C CA . ASP A 1 92 ? 3.019 16.688 -26.836 1.00 85.81 92 ASP A CA 1
ATOM 756 C C . ASP A 1 92 ? 1.736 15.868 -26.606 1.00 85.81 92 ASP A C 1
ATOM 758 O O . ASP A 1 92 ? 0.794 16.316 -25.950 1.00 85.81 92 ASP A O 1
ATOM 762 N N . THR A 1 93 ? 1.695 14.649 -27.153 1.00 85.94 93 THR A N 1
ATOM 763 C CA . THR A 1 93 ? 0.582 13.707 -27.010 1.00 85.94 93 THR A CA 1
ATOM 764 C C . THR A 1 93 ? 1.101 12.318 -26.647 1.00 85.94 93 THR A C 1
ATOM 766 O O . THR A 1 93 ? 2.057 11.830 -27.249 1.00 85.94 93 THR A O 1
ATOM 769 N N . LEU A 1 94 ? 0.468 11.677 -25.664 1.00 84.62 94 LEU A N 1
ATOM 770 C CA . LEU A 1 94 ? 0.697 10.279 -25.295 1.00 84.62 94 LEU A CA 1
ATOM 771 C C . LEU A 1 94 ? -0.656 9.574 -25.243 1.00 84.62 94 LEU A C 1
ATOM 773 O O . LEU A 1 94 ? -1.617 10.122 -24.714 1.00 84.62 94 LEU A O 1
ATOM 777 N N . TYR A 1 95 ? -0.735 8.377 -25.826 1.00 81.56 95 TYR A N 1
ATOM 778 C CA . TYR A 1 95 ? -1.934 7.525 -25.793 1.00 81.56 95 TYR A CA 1
ATOM 779 C C . TYR A 1 95 ? -3.230 8.205 -26.286 1.00 81.56 95 TYR A C 1
ATOM 781 O O . TYR A 1 95 ? -4.329 7.837 -25.891 1.00 81.56 95 TYR A O 1
ATOM 789 N N . GLY A 1 96 ? -3.105 9.184 -27.190 1.00 79.31 96 GLY A N 1
ATOM 790 C CA . GLY A 1 96 ? -4.237 9.939 -27.742 1.00 79.31 96 GLY A CA 1
ATOM 791 C C . GLY A 1 96 ? -4.661 11.158 -26.917 1.00 79.31 96 GLY A C 1
ATOM 792 O O . GLY A 1 96 ? -5.571 11.873 -27.333 1.00 79.31 96 GLY A O 1
ATOM 793 N N . GLU A 1 97 ? -3.982 11.442 -25.805 1.00 83.25 97 GLU A N 1
ATOM 794 C CA . GLU A 1 97 ? -4.253 12.591 -24.942 1.00 83.25 97 GLU A CA 1
ATOM 795 C C . GLU A 1 97 ? -3.106 13.603 -24.976 1.00 83.25 97 GLU A C 1
ATOM 797 O O . GLU A 1 97 ? -1.928 13.248 -25.057 1.00 83.25 97 GLU A O 1
ATOM 802 N N . ALA A 1 98 ? -3.447 14.892 -24.914 1.00 87.12 98 ALA A N 1
ATOM 803 C CA . ALA A 1 98 ? -2.454 15.952 -24.782 1.00 87.12 98 ALA A CA 1
ATOM 804 C C . ALA A 1 98 ? -1.822 15.887 -23.389 1.00 87.12 98 ALA A C 1
ATOM 806 O O . ALA A 1 98 ? -2.523 15.961 -22.376 1.00 87.12 98 ALA A O 1
ATOM 807 N N . VAL A 1 99 ? -0.497 15.777 -23.334 1.00 87.62 99 VAL A N 1
ATOM 808 C CA . VAL A 1 99 ? 0.227 15.622 -22.073 1.00 87.62 99 VAL A CA 1
ATOM 809 C C . VAL A 1 99 ? 1.056 16.847 -21.744 1.00 87.62 99 VAL A C 1
ATOM 811 O O . VAL A 1 99 ? 1.599 17.537 -22.599 1.00 87.62 99 VAL A O 1
ATOM 814 N N . THR A 1 100 ? 1.162 17.113 -20.448 1.00 89.50 100 THR A N 1
ATOM 815 C CA . THR A 1 100 ? 2.065 18.127 -19.911 1.00 89.50 100 THR A CA 1
ATOM 816 C C . THR A 1 100 ? 2.972 17.492 -18.863 1.00 89.50 100 THR A C 1
ATOM 818 O O . THR A 1 100 ? 2.575 16.523 -18.207 1.00 89.50 100 THR A O 1
ATOM 821 N N . PRO A 1 101 ? 4.171 18.047 -18.627 1.00 88.25 101 PRO A N 1
ATOM 822 C CA . PRO A 1 101 ? 5.070 17.583 -17.568 1.00 88.25 101 PRO A CA 1
ATOM 823 C C . PRO A 1 101 ? 4.404 17.485 -16.197 1.00 88.25 101 PRO A C 1
ATOM 825 O O . PRO A 1 101 ? 4.637 16.545 -15.438 1.00 88.25 101 PRO A O 1
ATOM 828 N N . GLN A 1 102 ? 3.557 18.465 -15.883 1.00 89.38 102 GLN A N 1
ATOM 829 C CA . GLN A 1 102 ? 2.831 18.541 -14.624 1.00 89.38 102 GLN A CA 1
ATOM 830 C C . GLN A 1 102 ? 1.785 17.428 -14.527 1.00 89.38 102 GLN A C 1
ATOM 832 O O . GLN A 1 102 ? 1.618 16.848 -13.455 1.00 89.38 102 GLN A O 1
ATOM 837 N N . LEU A 1 103 ? 1.103 17.108 -15.633 1.00 90.19 103 LEU A N 1
ATOM 838 C CA . LEU A 1 103 ? 0.150 16.003 -15.683 1.00 90.19 103 LEU A CA 1
ATOM 839 C C . LEU A 1 103 ? 0.852 14.658 -15.462 1.00 90.19 103 LEU A C 1
ATOM 841 O O . LEU A 1 103 ? 0.414 13.892 -14.606 1.00 90.19 103 LEU A O 1
ATOM 845 N N . ILE A 1 104 ? 1.971 14.405 -16.150 1.00 89.69 104 ILE A N 1
ATOM 846 C CA . ILE A 1 104 ? 2.753 13.166 -15.995 1.00 89.69 104 ILE A CA 1
ATOM 847 C C . ILE A 1 104 ? 3.241 13.016 -14.551 1.00 89.69 104 ILE A C 1
ATOM 849 O O . ILE A 1 104 ? 3.076 11.955 -13.950 1.00 89.69 104 ILE A O 1
ATOM 853 N N . GLN A 1 105 ? 3.782 14.090 -13.966 1.00 89.81 105 GLN A N 1
ATOM 854 C CA . GLN A 1 105 ? 4.273 14.081 -12.589 1.00 89.81 105 GLN A CA 1
ATOM 855 C C . GLN A 1 105 ? 3.167 13.767 -11.575 1.00 89.81 105 GLN A C 1
ATOM 857 O O . GLN A 1 105 ? 3.387 12.988 -10.650 1.00 89.81 105 GLN A O 1
ATOM 862 N N . ARG A 1 106 ? 1.985 14.380 -11.717 1.00 89.94 106 ARG A N 1
ATOM 863 C CA . ARG A 1 106 ? 0.868 14.177 -10.779 1.00 89.94 106 ARG A CA 1
ATOM 864 C C . ARG A 1 106 ? 0.209 12.809 -10.922 1.00 89.94 106 ARG A C 1
ATOM 866 O O . ARG A 1 106 ? -0.370 12.323 -9.955 1.00 89.94 106 ARG A O 1
ATOM 873 N N . SER A 1 107 ? 0.318 12.218 -12.103 1.00 91.00 107 SER A N 1
ATOM 874 C CA . SER A 1 107 ? -0.229 10.904 -12.441 1.00 91.00 107 SER A CA 1
ATOM 875 C C . SER A 1 107 ? 0.731 9.762 -12.098 1.00 91.00 107 SER A C 1
ATOM 877 O O . SER A 1 107 ? 0.406 8.605 -12.328 1.00 91.00 107 SER A O 1
ATOM 879 N N . GLY A 1 108 ? 1.912 10.062 -11.547 1.00 91.06 108 GLY A N 1
ATOM 880 C CA . GLY A 1 108 ? 2.874 9.056 -11.110 1.00 91.06 108 GLY A CA 1
ATOM 881 C C . GLY A 1 108 ? 2.338 8.207 -9.956 1.00 91.06 108 GLY A C 1
ATOM 882 O O . GLY A 1 108 ? 1.820 8.727 -8.966 1.00 91.06 108 GLY A O 1
ATOM 883 N N . VAL A 1 109 ? 2.509 6.894 -10.078 1.00 92.12 109 VAL A N 1
ATOM 884 C CA . VAL A 1 109 ? 1.976 5.891 -9.159 1.00 92.12 109 VAL A CA 1
ATOM 885 C C . VAL A 1 109 ? 3.127 5.114 -8.537 1.00 92.12 109 VAL A C 1
ATOM 887 O O . VAL A 1 109 ? 4.005 4.598 -9.230 1.00 92.12 109 VAL A O 1
ATOM 890 N N . THR A 1 110 ? 3.145 5.024 -7.209 1.00 92.75 110 THR A N 1
ATOM 891 C CA . THR A 1 110 ? 4.076 4.152 -6.484 1.00 92.75 110 THR A CA 1
ATOM 892 C C . THR A 1 110 ? 3.421 3.607 -5.223 1.00 92.75 110 THR A C 1
ATOM 894 O O . THR A 1 110 ? 2.816 4.353 -4.452 1.00 92.75 110 THR A O 1
ATOM 897 N N . PHE A 1 111 ? 3.564 2.307 -5.001 1.00 93.62 111 PHE A N 1
ATOM 898 C CA . PHE A 1 111 ? 3.142 1.613 -3.792 1.00 93.62 111 PHE A CA 1
ATOM 899 C C . PHE A 1 111 ? 4.132 0.502 -3.468 1.00 93.62 111 PHE A C 1
ATOM 901 O O . PHE A 1 111 ? 4.666 -0.145 -4.367 1.00 93.62 111 PHE A O 1
ATOM 908 N N . ARG A 1 112 ? 4.364 0.265 -2.178 1.00 92.69 112 ARG A N 1
ATOM 909 C CA . ARG A 1 112 ? 5.169 -0.857 -1.709 1.00 92.69 112 ARG A CA 1
ATOM 910 C C . ARG A 1 112 ? 4.561 -1.428 -0.440 1.00 92.69 112 ARG A C 1
ATOM 912 O O . ARG A 1 112 ? 4.370 -0.700 0.529 1.00 92.69 112 ARG A O 1
ATOM 919 N N . SER A 1 113 ? 4.334 -2.732 -0.446 1.00 91.56 113 SER A N 1
ATOM 920 C CA . SER A 1 113 ? 3.978 -3.523 0.723 1.00 91.56 113 SER A CA 1
ATOM 921 C C . SER A 1 113 ? 5.039 -4.593 0.946 1.00 91.56 113 SER A C 1
ATOM 923 O O . SER A 1 113 ? 5.565 -5.164 -0.011 1.00 91.56 113 SER A O 1
ATOM 925 N N . SER A 1 114 ? 5.368 -4.831 2.213 1.00 88.06 114 SER A N 1
ATOM 926 C CA . SER A 1 114 ? 6.270 -5.902 2.619 1.00 88.06 114 SER A CA 1
ATOM 927 C C . SER A 1 114 ? 5.693 -6.633 3.831 1.00 88.06 114 SER A C 1
ATOM 929 O O . SER A 1 114 ? 5.308 -5.960 4.799 1.00 88.06 114 SER A O 1
ATOM 931 N N . PRO A 1 115 ? 5.703 -7.980 3.842 1.00 85.50 115 PRO A N 1
ATOM 932 C CA . PRO A 1 115 ? 5.230 -8.794 4.962 1.00 85.50 115 PRO A CA 1
ATOM 933 C C . PRO A 1 115 ? 5.832 -8.405 6.307 1.00 85.50 115 PRO A C 1
ATOM 935 O O . PRO A 1 115 ? 5.156 -8.405 7.337 1.00 85.50 115 PRO A O 1
ATOM 938 N N . ARG A 1 116 ? 7.110 -8.011 6.292 1.00 78.75 116 ARG A N 1
ATOM 939 C CA . ARG A 1 116 ? 7.850 -7.602 7.485 1.00 78.75 116 ARG A CA 1
ATOM 940 C C . ARG A 1 116 ? 7.237 -6.373 8.150 1.00 78.75 116 ARG A C 1
ATOM 942 O O . ARG A 1 116 ? 7.203 -6.299 9.374 1.00 78.75 116 ARG A O 1
ATOM 949 N N . THR A 1 117 ? 6.777 -5.406 7.360 1.00 79.81 117 THR A N 1
ATOM 950 C CA . THR A 1 117 ? 6.171 -4.175 7.883 1.00 79.81 117 THR A CA 1
ATOM 951 C C . THR A 1 117 ? 4.789 -4.448 8.464 1.00 79.81 117 THR A C 1
ATOM 953 O O . THR A 1 117 ? 4.438 -3.858 9.479 1.00 79.81 117 THR A O 1
ATOM 956 N N . LEU A 1 118 ? 4.033 -5.368 7.862 1.00 83.12 118 LEU A N 1
ATOM 957 C CA . LEU A 1 118 ? 2.692 -5.739 8.321 1.00 83.12 118 LEU A CA 1
ATOM 958 C C . LEU A 1 118 ? 2.702 -6.640 9.557 1.00 83.12 118 LEU A C 1
ATOM 960 O O . LEU A 1 118 ? 1.833 -6.526 10.414 1.00 83.12 118 LEU A O 1
ATOM 964 N N . SER A 1 119 ? 3.701 -7.515 9.664 1.00 78.44 119 SER A N 1
ATOM 965 C CA . SER A 1 119 ? 3.849 -8.438 10.795 1.00 78.44 119 SER A CA 1
ATOM 966 C C . SER A 1 119 ? 4.480 -7.783 12.025 1.00 78.44 119 SER A C 1
ATOM 968 O O . SER A 1 119 ? 4.506 -8.383 13.101 1.00 78.44 119 SER A O 1
ATOM 970 N N . ALA A 1 120 ? 5.027 -6.574 11.877 1.00 76.94 120 ALA A N 1
ATOM 971 C CA . ALA A 1 120 ? 5.631 -5.852 12.981 1.00 76.94 120 ALA A CA 1
ATOM 972 C C . ALA A 1 120 ? 4.548 -5.393 13.976 1.00 76.94 120 ALA A C 1
ATOM 974 O O . ALA A 1 120 ? 3.511 -4.868 13.564 1.00 76.94 120 ALA A O 1
ATOM 975 N N . PRO A 1 121 ? 4.775 -5.540 15.291 1.00 73.38 121 PRO A N 1
ATOM 976 C CA . PRO A 1 121 ? 3.853 -5.022 16.293 1.00 73.38 121 PRO A CA 1
ATOM 977 C C . PRO A 1 121 ? 3.758 -3.496 16.172 1.00 73.38 121 PRO A C 1
ATOM 979 O O . PRO A 1 121 ? 4.759 -2.788 16.289 1.00 73.38 121 PRO A O 1
ATOM 982 N N . ALA A 1 122 ? 2.546 -2.992 15.958 1.00 73.50 122 ALA A N 1
ATOM 983 C CA . ALA A 1 122 ? 2.255 -1.566 15.907 1.00 73.50 122 ALA A CA 1
ATOM 984 C C . ALA A 1 122 ? 1.431 -1.143 17.127 1.00 73.50 122 ALA A C 1
ATOM 986 O O . ALA A 1 122 ? 0.585 -1.889 17.623 1.00 73.50 122 ALA A O 1
ATOM 987 N N . VAL A 1 123 ? 1.670 0.076 17.608 1.00 81.44 123 VAL A N 1
ATOM 988 C CA . VAL A 1 123 ? 0.822 0.689 18.633 1.00 81.44 123 VAL A CA 1
ATOM 989 C C . VAL A 1 123 ? -0.484 1.109 17.964 1.00 81.44 123 VAL A C 1
ATOM 991 O O . VAL A 1 123 ? -0.463 1.893 17.020 1.00 81.44 123 VAL A O 1
ATOM 994 N N . ALA A 1 124 ? -1.617 0.603 18.454 1.00 87.81 124 ALA A N 1
ATOM 995 C CA . ALA A 1 124 ? -2.948 0.896 17.918 1.00 87.81 124 ALA A CA 1
ATOM 996 C C . ALA A 1 124 ? -3.465 2.287 18.351 1.00 87.81 124 ALA A C 1
ATOM 998 O O . ALA A 1 124 ? -4.542 2.407 18.934 1.00 87.81 124 ALA A O 1
ATOM 999 N N . LEU A 1 125 ? -2.665 3.328 18.113 1.00 90.94 125 LEU A N 1
ATOM 1000 C CA . LEU A 1 125 ? -2.999 4.735 18.330 1.00 90.94 125 LEU A CA 1
ATOM 1001 C C . LEU A 1 125 ? -2.710 5.506 17.045 1.00 90.94 125 LEU A C 1
ATOM 1003 O O . LEU A 1 125 ? -1.591 5.476 16.535 1.00 90.94 125 LEU A O 1
ATOM 1007 N N . TYR A 1 126 ? -3.719 6.205 16.539 1.00 92.69 126 TYR A N 1
ATOM 1008 C CA . TYR A 1 126 ? -3.696 6.782 15.202 1.00 92.69 126 TYR A CA 1
ATOM 1009 C C . TYR A 1 126 ? -4.130 8.251 15.239 1.00 92.69 126 TYR A C 1
ATOM 1011 O O . TYR A 1 126 ? -5.146 8.567 15.856 1.00 92.69 126 TYR A O 1
ATOM 1019 N N . PRO A 1 127 ? -3.417 9.177 14.582 1.00 92.88 127 PRO A N 1
ATOM 1020 C CA . PRO A 1 127 ? -3.897 10.546 14.436 1.00 92.88 127 PRO A CA 1
ATOM 1021 C C . PRO A 1 127 ? -4.989 10.610 13.363 1.00 92.88 127 PRO A C 1
ATOM 1023 O O . PRO A 1 127 ? -4.803 10.089 12.263 1.00 92.88 127 PRO A O 1
ATOM 1026 N N . LEU A 1 128 ? -6.110 11.278 13.641 1.00 92.31 128 LEU A N 1
ATOM 1027 C CA . LEU A 1 128 ? -7.139 11.552 12.633 1.00 92.31 128 LEU A CA 1
ATOM 1028 C C . LEU A 1 128 ? -6.982 12.979 12.097 1.00 92.31 128 LEU A C 1
ATOM 1030 O O . LEU A 1 128 ? -7.377 13.942 12.751 1.00 92.31 128 LEU A O 1
ATOM 1034 N N . LEU A 1 129 ? -6.382 13.110 10.912 1.00 90.75 129 LEU A N 1
ATOM 1035 C CA . LEU A 1 129 ? -6.168 14.408 10.273 1.00 90.75 129 LEU A CA 1
ATOM 1036 C C . LEU A 1 129 ? -7.474 14.959 9.678 1.00 90.75 129 LEU A C 1
ATOM 1038 O O . LEU A 1 129 ? -8.387 14.222 9.307 1.00 90.75 129 LEU A O 1
ATOM 1042 N N . GLU A 1 130 ? -7.547 16.283 9.554 1.00 88.12 130 GLU A N 1
ATOM 1043 C CA . GLU A 1 130 ? -8.665 16.965 8.904 1.00 88.12 130 GLU A CA 1
ATOM 1044 C C . GLU A 1 130 ? -8.553 16.855 7.374 1.00 88.12 130 GLU A C 1
ATOM 1046 O O . GLU A 1 130 ? -7.790 17.587 6.735 1.00 88.12 130 GLU A O 1
ATOM 1051 N N . SER A 1 131 ? -9.343 15.961 6.773 1.00 82.62 131 SER A N 1
ATOM 1052 C CA . SER A 1 131 ? -9.317 15.706 5.329 1.00 82.62 131 SER A CA 1
ATOM 1053 C C . SER A 1 131 ? -9.884 16.871 4.501 1.00 82.62 131 SER A C 1
ATOM 1055 O O . SER A 1 131 ? -9.598 16.967 3.306 1.00 82.62 131 SER A O 1
ATOM 1057 N N . ALA A 1 132 ? -10.666 17.775 5.107 1.00 77.94 132 ALA A N 1
ATOM 1058 C CA . ALA A 1 132 ? -11.177 19.000 4.487 1.00 77.94 132 ALA A CA 1
ATOM 1059 C C . ALA A 1 132 ? -10.491 20.265 5.042 1.00 77.94 132 ALA A C 1
ATOM 1061 O O . ALA A 1 132 ? -11.144 21.286 5.288 1.00 77.94 132 ALA A O 1
ATOM 1062 N N . SER A 1 133 ? -9.170 20.212 5.249 1.00 70.25 133 SER A N 1
ATOM 1063 C CA . SER A 1 133 ? -8.414 21.374 5.722 1.00 70.25 133 SER A CA 1
ATOM 1064 C C . SER A 1 133 ? -8.518 22.540 4.734 1.00 70.25 133 SER A C 1
ATOM 1066 O O . SER A 1 133 ? -8.294 22.397 3.532 1.00 70.25 133 SER A O 1
ATOM 1068 N N . ARG A 1 134 ? -8.831 23.733 5.255 1.00 62.84 134 ARG A N 1
ATOM 1069 C CA . ARG A 1 134 ? -8.791 24.992 4.485 1.00 62.84 134 ARG A CA 1
ATOM 1070 C C . ARG A 1 134 ? -7.361 25.493 4.260 1.00 62.84 134 ARG A C 1
ATOM 1072 O O . ARG A 1 134 ? -7.170 26.486 3.562 1.00 62.84 134 ARG A O 1
ATOM 1079 N N . ARG A 1 135 ? -6.369 24.863 4.895 1.00 64.81 135 ARG A N 1
ATOM 1080 C CA . ARG A 1 135 ? -4.952 25.231 4.825 1.00 64.81 135 ARG A CA 1
ATOM 1081 C C . ARG A 1 135 ? -4.196 24.246 3.940 1.00 64.81 135 ARG A C 1
ATOM 1083 O O . ARG A 1 135 ? -4.532 23.071 3.876 1.00 64.81 135 ARG A O 1
ATOM 1090 N N . VAL A 1 136 ? -3.143 24.742 3.288 1.00 61.75 136 VAL A N 1
ATOM 1091 C CA . VAL A 1 136 ? -2.280 23.942 2.396 1.00 61.75 136 VAL A CA 1
ATOM 1092 C C . VAL A 1 136 ? -1.523 22.853 3.162 1.00 61.75 136 VAL A C 1
ATOM 1094 O O . VAL A 1 136 ? -1.259 21.793 2.611 1.00 61.75 136 VAL A O 1
ATOM 1097 N N . LYS A 1 137 ? -1.175 23.105 4.430 1.00 72.44 137 LYS A N 1
ATOM 1098 C CA . LYS A 1 137 ? -0.547 22.113 5.307 1.00 72.44 137 LYS A CA 1
ATOM 1099 C C . LYS A 1 137 ? -1.598 21.471 6.201 1.00 72.44 137 LYS A C 1
ATOM 1101 O O . LYS A 1 137 ? -2.435 22.174 6.769 1.00 72.44 137 LYS A O 1
ATOM 1106 N N . LEU A 1 138 ? -1.519 20.151 6.329 1.00 80.62 138 LEU A N 1
ATOM 1107 C CA . LEU A 1 138 ? -2.266 19.410 7.334 1.00 80.62 138 LEU A CA 1
ATOM 1108 C C . LEU A 1 138 ? -1.669 19.707 8.712 1.00 80.62 138 LEU A C 1
ATOM 1110 O O . LEU A 1 138 ? -0.454 19.844 8.863 1.00 80.62 138 LEU A O 1
ATOM 1114 N N . GLU A 1 139 ? -2.537 19.836 9.706 1.00 84.50 139 GLU A N 1
ATOM 1115 C CA . GLU A 1 139 ? -2.148 20.042 11.099 1.00 84.50 139 GLU A CA 1
ATOM 1116 C C . GLU A 1 139 ? -2.283 18.711 11.836 1.00 84.50 139 GLU A C 1
ATOM 1118 O O . GLU A 1 139 ? -3.228 17.956 11.592 1.00 84.50 139 GLU A O 1
ATOM 1123 N N . MET A 1 140 ? -1.317 18.406 12.705 1.00 86.88 140 MET A N 1
ATOM 1124 C CA . MET A 1 140 ? -1.435 17.243 13.578 1.00 86.88 140 MET A CA 1
ATOM 1125 C C . MET A 1 140 ? -2.557 17.503 14.591 1.00 86.88 140 MET A C 1
ATOM 1127 O O . MET A 1 140 ? -2.570 18.585 15.182 1.00 86.88 140 MET A O 1
ATOM 1131 N N . PRO A 1 141 ? -3.489 16.556 14.793 1.00 89.38 141 PRO A N 1
ATOM 1132 C CA . PRO A 1 141 ? -4.517 16.677 15.818 1.00 89.38 141 PRO A CA 1
ATOM 1133 C C . PRO A 1 141 ? -3.870 16.696 17.202 1.00 89.38 141 PRO A C 1
ATOM 1135 O O . PRO A 1 141 ? -2.752 16.217 17.362 1.00 89.38 141 PRO A O 1
ATOM 1138 N N . GLU A 1 142 ? -4.578 17.227 18.196 1.00 90.25 142 GLU A N 1
ATOM 1139 C CA . GLU A 1 142 ? -4.162 17.189 19.609 1.00 90.25 142 GLU A CA 1
ATOM 1140 C C . GLU A 1 142 ? -4.518 15.850 20.280 1.00 90.25 142 GLU A C 1
ATOM 1142 O O . GLU A 1 142 ? -4.015 15.531 21.357 1.00 90.25 142 GLU A O 1
ATOM 1147 N N . ASP A 1 143 ? -5.324 15.026 19.606 1.00 92.56 143 ASP A N 1
ATOM 1148 C CA . ASP A 1 143 ? -5.763 13.716 20.060 1.00 92.56 143 ASP A CA 1
ATOM 1149 C C . ASP A 1 143 ? -5.423 12.582 19.080 1.00 92.56 143 ASP A C 1
ATOM 1151 O O . ASP A 1 143 ? -5.216 12.768 17.878 1.00 92.56 143 ASP A O 1
ATOM 1155 N N . LEU A 1 144 ? -5.359 11.370 19.626 1.00 94.19 144 LEU A N 1
ATOM 1156 C CA . LEU A 1 144 ? -5.170 10.126 18.886 1.00 94.19 144 LEU A CA 1
ATOM 1157 C C . LEU A 1 144 ? -6.385 9.235 19.102 1.00 94.19 144 LEU A C 1
ATOM 1159 O O . LEU A 1 144 ? -6.888 9.139 20.219 1.00 94.19 144 LEU A O 1
ATOM 1163 N N . PHE A 1 145 ? -6.834 8.541 18.062 1.00 95.31 145 PHE A N 1
ATOM 1164 C CA . PHE A 1 145 ? -7.891 7.552 18.194 1.00 95.31 145 PHE A CA 1
ATOM 1165 C C . PHE A 1 145 ? -7.341 6.132 18.320 1.00 95.31 145 PHE A C 1
ATOM 1167 O O . PHE A 1 145 ? -6.305 5.781 17.750 1.00 95.31 145 PHE A O 1
ATOM 1174 N N . ARG A 1 146 ? -8.089 5.294 19.030 1.00 94.75 146 ARG A N 1
ATOM 1175 C CA . ARG A 1 146 ? -7.963 3.834 19.029 1.00 94.75 146 ARG A CA 1
ATOM 1176 C C . ARG A 1 146 ? -9.337 3.207 18.864 1.00 94.75 146 ARG A C 1
ATOM 1178 O O . ARG A 1 146 ? -10.345 3.813 19.223 1.00 94.75 146 ARG A O 1
ATOM 1185 N N . ILE A 1 147 ? -9.375 1.985 18.353 1.00 94.38 147 ILE A N 1
ATOM 1186 C CA . ILE A 1 147 ? -10.605 1.199 18.267 1.00 94.38 147 ILE A CA 1
ATOM 1187 C C . ILE A 1 147 ? -10.499 0.057 19.273 1.00 94.38 147 ILE A C 1
ATOM 1189 O O . ILE A 1 147 ? -9.546 -0.716 19.232 1.00 94.38 147 ILE A O 1
ATOM 1193 N N . THR A 1 148 ? -11.455 -0.007 20.195 1.00 92.88 148 THR A N 1
ATOM 1194 C CA . THR A 1 148 ? -11.602 -1.083 21.179 1.00 92.88 148 THR A CA 1
ATOM 1195 C C . THR A 1 148 ? -12.657 -2.086 20.709 1.00 92.88 148 THR A C 1
ATOM 1197 O O . THR A 1 148 ? -13.252 -1.935 19.639 1.00 92.88 148 THR A O 1
ATOM 1200 N N . ASP A 1 149 ? -12.932 -3.099 21.527 1.00 91.81 149 ASP A N 1
ATOM 1201 C CA . ASP A 1 149 ? -13.955 -4.116 21.248 1.00 91.81 149 ASP A CA 1
ATOM 1202 C C . ASP A 1 149 ? -15.382 -3.558 21.166 1.00 91.81 149 ASP A C 1
ATOM 1204 O O . ASP A 1 149 ? -16.286 -4.255 20.714 1.00 91.81 149 ASP A O 1
ATOM 1208 N N . GLN A 1 150 ? -15.612 -2.320 21.614 1.00 92.00 150 GLN A N 1
ATOM 1209 C CA . GLN A 1 150 ? -16.959 -1.750 21.722 1.00 92.00 150 GLN A CA 1
ATOM 1210 C C . GLN A 1 150 ? -17.095 -0.339 21.144 1.00 92.00 150 GLN A C 1
ATOM 1212 O O . GLN A 1 150 ? -18.217 0.093 20.869 1.00 92.00 150 GLN A O 1
ATOM 1217 N N . ALA A 1 151 ? -15.994 0.402 21.005 1.00 94.19 151 ALA A N 1
ATOM 1218 C CA . ALA A 1 151 ? -16.044 1.823 20.699 1.00 94.19 151 ALA A CA 1
ATOM 1219 C C . ALA A 1 151 ? -14.788 2.320 19.979 1.00 94.19 151 ALA A C 1
ATOM 1221 O O . ALA A 1 151 ? -13.725 1.700 20.002 1.00 94.19 151 ALA A O 1
ATOM 1222 N N . ILE A 1 152 ? -14.915 3.498 19.375 1.00 95.94 152 ILE A N 1
ATOM 1223 C CA . ILE A 1 152 ? -13.780 4.312 18.949 1.00 95.94 152 ILE A CA 1
ATOM 1224 C C . ILE A 1 152 ? -13.549 5.399 20.001 1.00 95.94 152 ILE A C 1
ATOM 1226 O O . ILE A 1 152 ? -14.454 6.152 20.363 1.00 95.94 152 ILE A O 1
ATOM 1230 N N . GLU A 1 153 ? -12.326 5.450 20.509 1.00 95.75 153 GLU A N 1
ATOM 1231 C CA . GLU A 1 153 ? -11.924 6.278 21.639 1.00 95.75 153 GLU A CA 1
ATOM 1232 C C . GLU A 1 153 ? -10.864 7.283 21.207 1.00 95.75 153 GLU A C 1
ATOM 1234 O O . GLU A 1 153 ? -9.890 6.894 20.569 1.00 95.75 153 GLU A O 1
ATOM 1239 N N . PHE A 1 154 ? -11.031 8.549 21.588 1.00 96.06 154 PHE A N 1
ATOM 1240 C CA . PHE A 1 154 ? -10.077 9.631 21.346 1.00 96.06 154 PHE A CA 1
ATOM 1241 C C . PHE A 1 154 ? -9.365 9.999 22.645 1.00 96.06 154 PHE A C 1
ATOM 1243 O O . PHE A 1 154 ? -10.006 10.371 23.627 1.00 96.06 154 PHE A O 1
ATOM 1250 N N . VAL A 1 155 ? -8.041 9.880 22.648 1.00 95.31 155 VAL A N 1
ATOM 1251 C CA . VAL A 1 155 ? -7.169 10.174 23.784 1.00 95.31 155 VAL A CA 1
ATOM 1252 C C . VAL A 1 155 ? -6.391 11.447 23.485 1.00 95.31 155 VAL A C 1
ATOM 1254 O O . VAL A 1 155 ? -5.648 11.508 22.506 1.00 95.31 155 VAL A O 1
ATOM 1257 N N . ASP A 1 156 ? -6.558 12.448 24.340 1.00 94.38 156 ASP A N 1
ATOM 1258 C CA . ASP A 1 156 ? -5.807 13.698 24.285 1.00 94.38 156 ASP A CA 1
ATOM 1259 C C . ASP A 1 156 ? -4.321 13.448 24.583 1.00 94.38 156 ASP A C 1
ATOM 1261 O O . ASP A 1 156 ? -3.978 12.800 25.576 1.00 94.38 156 ASP A O 1
ATOM 1265 N N . MET A 1 157 ? -3.424 13.958 23.739 1.00 91.31 157 MET A N 1
ATOM 1266 C CA . MET A 1 157 ? -1.991 13.669 23.859 1.00 91.31 157 MET A CA 1
ATOM 1267 C C . MET A 1 157 ? -1.326 14.372 25.044 1.00 91.31 157 MET A C 1
ATOM 1269 O O . MET A 1 157 ? -0.321 13.875 25.554 1.00 91.31 157 MET A O 1
ATOM 1273 N N . GLN A 1 158 ? -1.850 15.519 25.484 1.00 91.06 158 GLN A N 1
ATOM 1274 C CA . GLN A 1 158 ? -1.236 16.300 26.558 1.00 91.06 158 GLN A CA 1
ATOM 1275 C C . GLN A 1 158 ? -1.603 15.751 27.941 1.00 91.06 158 GLN A C 1
ATOM 1277 O O . GLN A 1 158 ? -0.746 15.589 28.809 1.00 91.06 158 GLN A O 1
ATOM 1282 N N . SER A 1 159 ? -2.887 15.490 28.155 1.00 91.94 159 SER A N 1
ATOM 1283 C CA . SER A 1 159 ? -3.455 15.051 29.428 1.00 91.94 159 SER A CA 1
ATOM 1284 C C . SER A 1 159 ? -3.547 13.530 29.551 1.00 91.94 159 SER A C 1
ATOM 1286 O O . SER A 1 159 ? -3.736 13.029 30.662 1.00 91.94 159 SER A O 1
ATOM 1288 N N . ASN A 1 160 ? -3.409 12.797 28.438 1.00 91.44 160 ASN A N 1
ATOM 1289 C CA . ASN A 1 160 ? -3.633 11.353 28.347 1.00 91.44 160 ASN A CA 1
ATOM 1290 C C . ASN A 1 160 ? -5.034 10.944 28.847 1.00 91.44 160 ASN A C 1
ATOM 1292 O O . ASN A 1 160 ? -5.225 9.869 29.420 1.00 91.44 160 ASN A O 1
ATOM 1296 N N . GLN A 1 161 ? -6.016 11.838 28.683 1.00 93.94 161 GLN A N 1
ATOM 1297 C CA . GLN A 1 161 ? -7.404 11.619 29.075 1.00 93.94 161 GLN A CA 1
ATOM 1298 C C . GLN A 1 161 ? -8.274 11.317 27.859 1.00 93.94 161 GLN A C 1
ATOM 1300 O O . GLN A 1 161 ? -8.026 11.780 26.749 1.00 93.94 161 GLN A O 1
ATOM 1305 N N . LEU A 1 162 ? -9.326 10.537 28.092 1.00 94.25 162 LEU A N 1
ATOM 1306 C CA . LEU A 1 162 ? -10.320 10.215 27.079 1.00 94.25 162 LEU A CA 1
ATOM 1307 C C . LEU A 1 162 ? -11.261 11.408 26.853 1.00 94.25 162 LEU A C 1
ATOM 1309 O O . LEU A 1 162 ? -11.972 11.815 27.779 1.00 94.25 162 LEU A O 1
ATOM 1313 N N . ASP A 1 163 ? -11.365 11.886 25.614 1.00 94.75 163 ASP A N 1
ATOM 1314 C CA . ASP A 1 163 ? -12.441 12.787 25.204 1.00 94.75 163 ASP A CA 1
ATOM 1315 C C . ASP A 1 163 ? -13.740 11.985 25.047 1.00 94.75 163 ASP A C 1
ATOM 1317 O O . ASP A 1 163 ? -14.045 11.402 24.000 1.00 94.75 163 ASP A O 1
ATOM 1321 N N . LYS A 1 164 ? -14.529 11.944 26.123 1.00 94.44 164 LYS A N 1
ATOM 1322 C CA . LYS A 1 164 ? -15.796 11.203 26.174 1.00 94.44 164 LYS A CA 1
ATOM 1323 C C . LYS A 1 164 ? -16.821 11.718 25.165 1.00 94.44 164 LYS A C 1
ATOM 1325 O O . LYS A 1 164 ? -17.586 10.919 24.630 1.00 94.44 164 LYS A O 1
ATOM 1330 N N . ALA A 1 165 ? -16.857 13.027 24.911 1.00 93.31 165 ALA A N 1
ATOM 1331 C CA . ALA A 1 165 ? -17.856 13.627 24.034 1.00 93.31 165 ALA A CA 1
ATOM 1332 C C . ALA A 1 165 ? -17.566 13.280 22.568 1.00 93.31 165 ALA A C 1
ATOM 1334 O O . ALA A 1 165 ? -18.458 12.806 21.856 1.00 93.31 165 ALA A O 1
ATOM 1335 N N . LYS A 1 166 ? -16.307 13.439 22.137 1.00 93.31 166 LYS A N 1
ATOM 1336 C CA . LYS A 1 166 ? -15.869 13.068 20.786 1.00 93.31 166 LYS A CA 1
ATOM 1337 C C . LYS A 1 166 ? -15.982 11.560 20.561 1.00 93.31 166 LYS A C 1
ATOM 1339 O O . LYS A 1 166 ? -16.581 11.141 19.570 1.00 93.31 166 LYS A O 1
ATOM 1344 N N . SER A 1 167 ? -15.519 10.750 21.514 1.00 95.50 167 SER A N 1
ATOM 1345 C CA . SER A 1 167 ? -15.591 9.281 21.441 1.00 95.50 167 SER A CA 1
ATOM 1346 C C . SER A 1 167 ? -17.029 8.769 21.314 1.00 95.50 167 SER A C 1
ATOM 1348 O O . SER A 1 167 ? -17.315 7.933 20.456 1.00 95.50 167 SER A O 1
ATOM 1350 N N . ALA A 1 168 ? -17.967 9.307 22.103 1.00 95.25 168 ALA A N 1
ATOM 1351 C CA . ALA A 1 168 ? -19.379 8.928 22.020 1.00 95.25 168 ALA A CA 1
ATOM 1352 C C . ALA A 1 168 ? -20.005 9.308 20.668 1.00 95.25 168 ALA A C 1
ATOM 1354 O O . ALA A 1 168 ? -20.752 8.519 20.090 1.00 95.25 168 ALA A O 1
ATOM 1355 N N . SER A 1 169 ? -19.673 10.492 20.140 1.00 94.00 169 SER A N 1
ATOM 1356 C CA . SER A 1 169 ? -20.158 10.964 18.837 1.00 94.00 169 SER A CA 1
ATOM 1357 C C . SER A 1 169 ? -19.702 10.057 17.689 1.00 94.00 169 SER A C 1
ATOM 1359 O O . SER A 1 169 ? -20.522 9.601 16.890 1.00 94.00 169 SER A O 1
ATOM 1361 N N . TYR A 1 170 ? -18.407 9.726 17.640 1.00 95.31 170 TYR A N 1
ATOM 1362 C CA . TYR A 1 170 ? -17.867 8.821 16.625 1.00 95.31 170 TYR A CA 1
ATOM 1363 C C . TYR A 1 170 ? -18.410 7.396 16.792 1.00 95.31 170 TYR A C 1
ATOM 1365 O O . TYR A 1 170 ? -18.836 6.790 15.814 1.00 95.31 170 TYR A O 1
ATOM 1373 N N . THR A 1 171 ? -18.472 6.876 18.019 1.00 95.94 171 THR A N 1
ATOM 1374 C CA . THR A 1 171 ? -18.995 5.523 18.279 1.00 95.94 171 THR A CA 1
ATOM 1375 C C . THR A 1 171 ? -20.452 5.386 17.843 1.00 95.94 171 THR A C 1
ATOM 1377 O O . THR A 1 171 ? -20.815 4.391 17.217 1.00 95.94 171 THR A O 1
ATOM 1380 N N . LYS A 1 172 ? -21.277 6.412 18.083 1.00 95.62 172 LYS A N 1
ATOM 1381 C CA . LYS A 1 172 ? -22.660 6.441 17.602 1.00 95.62 172 LYS A CA 1
ATOM 1382 C C . LYS A 1 172 ? -22.728 6.356 16.074 1.00 95.62 172 LYS A C 1
ATOM 1384 O O . LYS A 1 172 ? -23.501 5.558 15.555 1.00 95.62 172 LYS A O 1
ATOM 1389 N N . LEU A 1 173 ? -21.888 7.108 15.356 1.00 95.44 173 LEU A N 1
ATOM 1390 C CA . LEU A 1 173 ? -21.834 7.039 13.891 1.00 95.44 173 LEU A CA 1
ATOM 1391 C C . LEU A 1 173 ? -21.437 5.639 13.397 1.00 95.44 173 LEU A C 1
ATOM 1393 O O . LEU A 1 173 ? -22.015 5.145 12.433 1.00 95.44 173 LEU A O 1
ATOM 1397 N N . PHE A 1 174 ? -20.469 4.992 14.048 1.00 96.12 174 PHE A N 1
ATOM 1398 C CA . PHE A 1 174 ? -20.045 3.632 13.700 1.00 96.12 174 PHE A CA 1
ATOM 1399 C C . PHE A 1 174 ? -21.204 2.638 13.832 1.00 96.12 174 PHE A C 1
ATOM 1401 O O . PHE A 1 174 ? -21.464 1.871 12.906 1.00 96.12 174 PHE A O 1
ATOM 1408 N N . GLN A 1 175 ? -21.949 2.712 14.936 1.00 94.75 175 GLN A N 1
ATOM 1409 C CA . GLN A 1 175 ? -23.128 1.875 15.171 1.00 94.75 175 GLN A CA 1
ATOM 1410 C C . GLN A 1 175 ? -24.246 2.159 14.156 1.00 94.75 175 GLN A C 1
ATOM 1412 O O . GLN A 1 175 ? -24.804 1.227 13.585 1.00 94.75 175 GLN A O 1
ATOM 1417 N N . GLU A 1 176 ? -24.532 3.433 13.868 1.00 95.31 176 GLU A N 1
ATOM 1418 C CA . GLU A 1 176 ? -25.527 3.842 12.862 1.00 95.31 176 GLU A CA 1
ATOM 1419 C C . GLU A 1 176 ? -25.176 3.348 11.449 1.00 95.31 176 GLU A C 1
ATOM 1421 O O . GLU A 1 176 ? -26.067 3.063 10.650 1.00 95.31 176 GLU A O 1
ATOM 1426 N N . LYS A 1 177 ? -23.881 3.239 11.129 1.00 94.88 177 LYS A N 1
ATOM 1427 C CA . LYS A 1 177 ? -23.384 2.700 9.854 1.00 94.88 177 LYS A CA 1
ATOM 1428 C C . LYS A 1 177 ? -23.213 1.180 9.849 1.00 94.88 177 LYS A C 1
ATOM 1430 O O . LYS A 1 177 ? -22.823 0.638 8.819 1.00 94.88 177 LYS A O 1
ATOM 1435 N N . GLY A 1 178 ? -23.526 0.503 10.953 1.00 94.75 178 GLY A N 1
ATOM 1436 C CA . GLY A 1 178 ? -23.471 -0.953 11.055 1.00 94.75 178 GLY A CA 1
ATOM 1437 C C . GLY A 1 178 ? -22.055 -1.527 11.137 1.00 94.75 178 GLY A C 1
ATOM 1438 O O . GLY A 1 178 ? -21.852 -2.664 10.723 1.00 94.75 178 GLY A O 1
ATOM 1439 N N . PHE A 1 179 ? -21.085 -0.758 11.640 1.00 96.38 179 PHE A N 1
ATOM 1440 C CA . PHE A 1 179 ? -19.724 -1.241 11.877 1.00 96.38 179 PHE A CA 1
ATOM 1441 C C . PHE A 1 179 ? -19.702 -2.261 13.024 1.00 96.38 179 PHE A C 1
ATOM 1443 O O . PHE A 1 179 ? -20.156 -1.955 14.131 1.00 96.38 179 PHE A O 1
ATOM 1450 N N . ALA A 1 180 ? -19.144 -3.451 12.788 1.00 95.56 180 ALA A N 1
ATOM 1451 C CA . ALA A 1 180 ? -18.968 -4.464 13.824 1.00 95.56 180 ALA A CA 1
ATOM 1452 C C . ALA A 1 180 ? -17.604 -4.322 14.521 1.00 95.56 180 ALA A C 1
ATOM 1454 O O . ALA A 1 180 ? -16.559 -4.577 13.925 1.00 95.56 180 ALA A O 1
ATOM 1455 N N . PHE A 1 181 ? -17.607 -3.928 15.794 1.00 94.75 181 PHE A N 1
ATOM 1456 C CA . PHE A 1 181 ? -16.391 -3.879 16.612 1.00 94.75 181 PHE A CA 1
ATOM 1457 C C . PHE A 1 181 ? -15.936 -5.284 17.057 1.00 94.75 181 PHE A C 1
ATOM 1459 O O . PHE A 1 181 ? -16.791 -6.153 17.226 1.00 94.75 181 PHE A O 1
ATOM 1466 N N . PRO A 1 182 ? -14.629 -5.503 17.316 1.00 93.44 182 PRO A N 1
ATOM 1467 C CA . PRO A 1 182 ? -13.499 -4.593 17.078 1.00 93.44 182 PRO A CA 1
ATOM 1468 C C . PRO A 1 182 ? -13.137 -4.460 15.590 1.00 93.44 182 PRO A C 1
ATOM 1470 O O . PRO A 1 182 ? -13.512 -5.288 14.763 1.00 93.44 182 PRO A O 1
ATOM 1473 N N . ALA A 1 183 ? -12.341 -3.441 15.253 1.00 93.06 183 ALA A N 1
ATOM 1474 C CA . ALA A 1 183 ? -11.699 -3.380 13.941 1.00 93.06 183 ALA A CA 1
ATOM 1475 C C . ALA A 1 183 ? -10.633 -4.482 13.822 1.00 93.06 183 ALA A C 1
ATOM 1477 O O . ALA A 1 183 ? -9.716 -4.546 14.640 1.00 93.06 183 ALA A O 1
ATOM 1478 N N . GLN A 1 184 ? -10.715 -5.312 12.781 1.00 92.50 184 GLN A N 1
ATOM 1479 C CA . GLN A 1 184 ? -9.656 -6.269 12.442 1.00 92.50 184 GLN A CA 1
ATOM 1480 C C . GLN A 1 184 ? -8.412 -5.548 11.923 1.00 92.50 184 GLN A C 1
ATOM 1482 O O . GLN A 1 184 ? -7.286 -5.912 12.272 1.00 92.50 184 GLN A O 1
ATOM 1487 N N . ARG A 1 185 ? -8.613 -4.507 11.102 1.00 92.88 185 ARG A N 1
ATOM 1488 C CA . ARG A 1 185 ? -7.536 -3.693 10.530 1.00 92.88 185 ARG A CA 1
ATOM 1489 C C . ARG A 1 185 ? -7.885 -2.216 10.510 1.00 92.88 185 ARG A C 1
ATOM 1491 O O . ARG A 1 185 ? -9.016 -1.832 10.222 1.00 92.88 185 ARG A O 1
ATOM 1498 N N . VAL A 1 186 ? -6.867 -1.402 10.775 1.00 94.06 186 VAL A N 1
ATOM 1499 C CA . VAL A 1 186 ? -6.896 0.059 10.685 1.00 94.06 186 VAL A CA 1
ATOM 1500 C C . VAL A 1 186 ? -5.704 0.476 9.840 1.00 94.06 186 VAL A C 1
ATOM 1502 O O . VAL A 1 186 ? -4.564 0.420 10.300 1.00 94.06 186 VAL A O 1
ATOM 1505 N N . ALA A 1 187 ? -5.961 0.862 8.596 1.00 93.19 187 ALA A N 1
ATOM 1506 C CA . ALA A 1 187 ? -4.928 1.325 7.689 1.00 93.19 187 ALA A CA 1
ATOM 1507 C C . ALA A 1 187 ? -5.087 2.811 7.433 1.00 93.19 187 ALA A C 1
ATOM 1509 O O . ALA A 1 187 ? -6.156 3.289 7.064 1.00 93.19 187 ALA A O 1
ATOM 1510 N N . GLY A 1 188 ? -3.995 3.534 7.592 1.00 90.31 188 GLY A N 1
ATOM 1511 C CA . GLY A 1 188 ? -3.910 4.938 7.260 1.00 90.31 188 GLY A CA 1
ATOM 1512 C C . GLY A 1 188 ? -2.470 5.382 7.338 1.00 90.31 188 GLY A C 1
ATOM 1513 O O . GLY A 1 188 ? -1.578 4.627 7.729 1.00 90.31 188 GLY A O 1
ATOM 1514 N N . ASN A 1 189 ? -2.242 6.617 6.938 1.00 87.69 189 ASN A N 1
ATOM 1515 C CA . ASN A 1 189 ? -0.916 7.191 6.950 1.00 87.69 189 ASN A CA 1
ATOM 1516 C C . ASN A 1 189 ? -0.902 8.354 7.945 1.00 87.69 189 ASN A C 1
ATOM 1518 O O . ASN A 1 189 ? -1.622 9.335 7.798 1.00 87.69 189 ASN A O 1
ATOM 1522 N N . ALA A 1 190 ? -0.093 8.217 8.989 1.00 82.12 190 ALA A N 1
ATOM 1523 C CA . ALA A 1 190 ? -0.125 9.102 10.147 1.00 82.12 190 ALA A CA 1
ATOM 1524 C C . ALA A 1 190 ? 0.630 10.433 9.948 1.00 82.12 190 ALA A C 1
ATOM 1526 O O . ALA A 1 190 ? 0.658 11.254 10.860 1.00 82.12 190 ALA A O 1
ATOM 1527 N N . THR A 1 191 ? 1.284 10.665 8.801 1.00 81.38 191 THR A N 1
ATOM 1528 C CA . THR A 1 191 ? 2.093 11.882 8.594 1.00 81.38 191 THR A CA 1
ATOM 1529 C C . THR A 1 191 ? 1.276 13.084 8.114 1.00 81.38 191 THR A C 1
ATOM 1531 O O . THR A 1 191 ? 0.503 12.987 7.170 1.00 81.38 191 THR A O 1
ATOM 1534 N N . ALA A 1 192 ? 1.515 14.265 8.689 1.00 79.50 192 ALA A N 1
ATOM 1535 C CA . ALA A 1 192 ? 0.949 15.533 8.211 1.00 79.50 192 ALA A CA 1
ATOM 1536 C C . ALA A 1 192 ? 1.738 16.161 7.040 1.00 79.50 192 ALA A C 1
ATOM 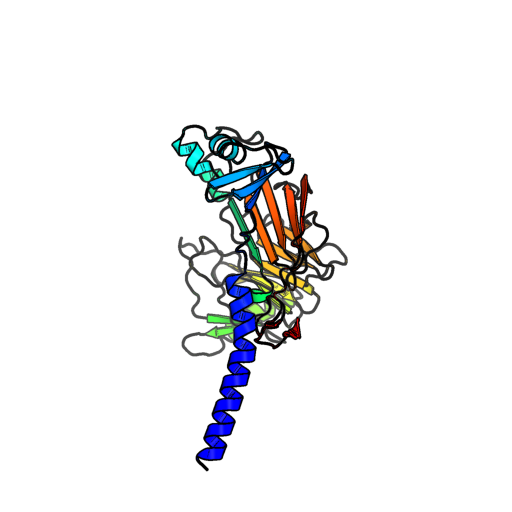1538 O O . ALA A 1 192 ? 1.369 17.221 6.542 1.00 79.50 192 ALA A O 1
ATOM 1539 N N . GLN A 1 193 ? 2.828 15.531 6.582 1.00 81.44 193 GLN A N 1
ATOM 1540 C CA . GLN A 1 193 ? 3.646 16.035 5.464 1.00 81.44 193 GLN A CA 1
ATOM 1541 C C . GLN A 1 193 ? 3.020 15.805 4.081 1.00 81.44 193 GLN A C 1
ATOM 1543 O O . GLN A 1 193 ? 3.610 16.164 3.064 1.00 81.44 193 GLN A O 1
ATOM 1548 N N . LYS A 1 194 ? 1.843 15.185 4.028 1.00 83.38 194 LYS A N 1
ATOM 1549 C CA . LYS A 1 194 ? 1.135 14.891 2.786 1.00 83.38 194 LYS A CA 1
ATOM 1550 C C . LYS A 1 194 ? 0.437 16.128 2.238 1.00 83.38 194 LYS A C 1
ATOM 1552 O O . LYS A 1 194 ? 0.033 17.012 2.987 1.00 83.38 194 LYS A O 1
ATOM 1557 N N . GLU A 1 195 ? 0.220 16.143 0.926 1.00 82.38 195 GLU A N 1
ATOM 1558 C CA . GLU A 1 195 ? -0.538 17.207 0.255 1.00 82.38 195 GLU A CA 1
ATOM 1559 C C . GLU A 1 195 ? -2.030 17.203 0.618 1.00 82.38 195 GLU A C 1
ATOM 1561 O O . GLU A 1 195 ? -2.706 18.226 0.520 1.00 82.38 195 GLU A O 1
ATOM 1566 N N . TYR A 1 196 ? -2.568 16.036 0.968 1.00 87.06 196 TYR A N 1
ATOM 1567 C CA . TYR A 1 196 ? -3.947 15.846 1.398 1.00 87.06 196 TYR A CA 1
ATOM 1568 C C . TYR A 1 196 ? -4.067 14.551 2.200 1.00 87.06 196 TYR A C 1
ATOM 1570 O O . TYR A 1 196 ? -3.173 13.705 2.164 1.00 87.06 196 TYR A O 1
ATOM 1578 N N . ASP A 1 197 ? -5.180 14.413 2.912 1.00 88.44 197 ASP A N 1
ATOM 1579 C CA . ASP A 1 197 ? -5.464 13.247 3.734 1.00 88.44 197 ASP A CA 1
ATOM 1580 C C . ASP A 1 197 ? -6.619 12.427 3.136 1.00 88.44 197 ASP A C 1
ATOM 1582 O O . ASP A 1 197 ? -7.709 12.949 2.863 1.00 88.44 197 ASP A O 1
ATOM 1586 N N . ASN A 1 198 ? -6.369 11.134 2.907 1.00 90.12 198 ASN A N 1
ATOM 1587 C CA . ASN A 1 198 ? -7.398 10.161 2.537 1.00 90.12 198 ASN A CA 1
ATOM 1588 C C . ASN A 1 198 ? -8.004 9.450 3.751 1.00 90.12 198 ASN A C 1
ATOM 1590 O O . ASN A 1 198 ? -8.809 8.545 3.564 1.00 90.12 198 ASN A O 1
ATOM 1594 N N . GLY A 1 199 ? -7.712 9.889 4.971 1.00 93.06 199 GLY A N 1
ATOM 1595 C CA . GLY A 1 199 ? -8.223 9.279 6.184 1.00 93.06 199 GLY A CA 1
ATOM 1596 C C . GLY A 1 199 ? -7.763 7.834 6.327 1.00 93.06 199 GLY A C 1
ATOM 1597 O O . GLY A 1 199 ? -6.616 7.494 6.031 1.00 93.06 199 GLY A O 1
ATOM 1598 N N . TYR A 1 200 ? -8.674 6.992 6.803 1.00 95.69 200 TYR A N 1
ATOM 1599 C CA . TYR A 1 200 ? -8.404 5.606 7.150 1.00 95.69 200 TYR A CA 1
ATOM 1600 C C . TYR A 1 200 ? -9.346 4.655 6.423 1.00 95.69 200 TYR A C 1
ATOM 1602 O O . TYR A 1 200 ? -10.543 4.914 6.288 1.00 95.69 200 TYR A O 1
ATOM 1610 N N . LEU A 1 201 ? -8.801 3.515 6.015 1.00 97.00 201 LEU A N 1
ATOM 1611 C CA . LEU A 1 201 ? -9.572 2.342 5.635 1.00 97.00 201 LEU A CA 1
ATOM 1612 C C . LEU A 1 201 ? -9.600 1.374 6.815 1.00 97.00 201 LEU A C 1
ATOM 1614 O O . LEU A 1 201 ? -8.565 1.051 7.399 1.00 97.00 201 LEU A O 1
ATOM 1618 N N . LEU A 1 202 ? -10.800 0.938 7.174 1.00 97.00 202 LEU A N 1
ATOM 1619 C CA . LEU A 1 202 ? -11.067 0.078 8.317 1.00 97.00 202 LEU A CA 1
ATOM 1620 C C . LEU A 1 202 ? -11.694 -1.223 7.830 1.00 97.00 202 LEU A C 1
ATOM 1622 O O . LEU A 1 202 ? -12.588 -1.192 6.986 1.00 97.00 202 LEU A O 1
ATOM 1626 N N . ILE A 1 203 ? -11.265 -2.341 8.404 1.00 96.62 203 ILE A N 1
ATOM 1627 C CA . ILE A 1 203 ? -11.931 -3.635 8.249 1.00 96.62 203 ILE A CA 1
ATOM 1628 C C . ILE A 1 203 ? -12.564 -3.976 9.592 1.00 96.62 203 ILE A C 1
ATOM 1630 O O . ILE A 1 203 ? -11.877 -3.982 10.617 1.00 96.62 203 ILE A O 1
ATOM 1634 N N . ASP A 1 204 ? -13.870 -4.208 9.593 1.00 95.44 204 ASP A N 1
ATOM 1635 C CA . ASP A 1 204 ? -14.628 -4.548 10.796 1.00 95.44 204 ASP A CA 1
ATOM 1636 C C . ASP A 1 204 ? -14.503 -6.045 11.154 1.00 95.44 204 ASP A C 1
ATOM 1638 O O . ASP A 1 204 ? -13.842 -6.823 10.459 1.00 95.44 204 ASP A O 1
ATOM 1642 N N . GLN A 1 205 ? -15.136 -6.482 12.245 1.00 93.56 205 GLN A N 1
ATOM 1643 C CA . GLN A 1 205 ? -15.097 -7.885 12.674 1.00 93.56 205 GLN A CA 1
ATOM 1644 C C . GLN A 1 205 ? -15.730 -8.860 11.660 1.00 93.56 205 GLN A C 1
ATOM 1646 O O . GLN A 1 205 ? -15.410 -10.049 11.670 1.00 93.56 205 GLN A O 1
ATOM 1651 N N . GLN A 1 206 ? -16.609 -8.379 10.782 1.00 91.81 206 GLN A N 1
ATOM 1652 C CA . GLN A 1 206 ? -17.297 -9.172 9.762 1.00 91.81 206 GLN A CA 1
ATOM 1653 C C . GLN A 1 206 ? -16.562 -9.156 8.412 1.00 91.81 206 GLN A C 1
ATOM 1655 O O . GLN A 1 206 ? -17.073 -9.715 7.449 1.00 91.81 206 GLN A O 1
ATOM 1660 N N . GLY A 1 207 ? -15.384 -8.525 8.315 1.00 91.94 207 GLY A N 1
ATOM 1661 C CA . GLY A 1 207 ? -14.642 -8.411 7.056 1.00 91.94 207 GLY A CA 1
ATOM 1662 C C . GLY A 1 207 ? -15.200 -7.352 6.098 1.00 91.94 207 GLY A C 1
ATOM 1663 O O . GLY A 1 207 ? -14.835 -7.343 4.920 1.00 91.94 207 GLY A O 1
ATOM 1664 N N . LYS A 1 208 ? -16.072 -6.453 6.575 1.00 94.44 208 LYS A N 1
ATOM 1665 C CA . LYS A 1 208 ? -16.610 -5.335 5.790 1.00 94.44 208 LYS A CA 1
ATOM 1666 C C . LYS A 1 208 ? -15.640 -4.163 5.793 1.00 94.44 208 LYS A C 1
ATOM 1668 O O . LYS A 1 208 ? -15.006 -3.857 6.804 1.00 94.44 208 LYS A O 1
ATOM 1673 N N . LEU A 1 209 ? -15.570 -3.479 4.656 1.00 96.69 209 LEU A N 1
ATOM 1674 C CA . LEU A 1 209 ? -14.674 -2.352 4.443 1.00 96.69 209 LEU A CA 1
ATOM 1675 C C . LEU A 1 209 ? -15.386 -1.022 4.704 1.00 96.69 209 LEU A C 1
ATOM 1677 O O . LEU A 1 209 ? -16.470 -0.758 4.183 1.00 96.69 209 LEU A O 1
ATOM 1681 N N . PHE A 1 210 ? -14.737 -0.146 5.463 1.00 97.00 210 PHE A N 1
ATOM 1682 C CA . PHE A 1 210 ? -15.221 1.198 5.746 1.00 97.00 210 PHE A CA 1
ATOM 1683 C C . PHE A 1 210 ? -14.136 2.240 5.508 1.00 97.00 210 PHE A C 1
ATOM 1685 O O . PHE A 1 210 ? -12.948 1.993 5.693 1.00 97.00 210 PHE A O 1
ATOM 1692 N N . HIS A 1 211 ? -14.562 3.443 5.149 1.00 96.94 211 HIS A N 1
ATOM 1693 C CA . HIS A 1 211 ? -13.707 4.604 4.977 1.00 96.94 211 HIS A CA 1
ATOM 1694 C C . HIS A 1 211 ? -14.054 5.671 6.011 1.00 96.94 211 HIS A C 1
ATOM 1696 O O . HIS A 1 211 ? -15.160 6.222 5.997 1.00 96.94 211 HIS A O 1
ATOM 1702 N N . LEU A 1 212 ? -13.103 5.939 6.902 1.00 96.19 212 LEU A N 1
ATOM 1703 C CA . LEU A 1 212 ? -13.188 6.916 7.979 1.00 96.19 212 LEU A CA 1
ATOM 1704 C C . LEU A 1 212 ? -12.413 8.180 7.603 1.00 96.19 212 LEU A C 1
ATOM 1706 O O . LEU A 1 212 ? -11.235 8.115 7.262 1.00 96.19 212 LEU A O 1
ATOM 1710 N N . LYS A 1 213 ? -13.053 9.339 7.739 1.00 93.88 213 LYS A N 1
ATOM 1711 C CA . LYS A 1 213 ? -12.437 10.660 7.582 1.00 93.88 213 LYS A CA 1
ATOM 1712 C C . LYS A 1 213 ? -12.930 11.617 8.653 1.00 93.88 213 LYS A C 1
ATOM 1714 O O . LYS A 1 213 ? -14.017 11.439 9.204 1.00 93.88 213 LYS A O 1
ATOM 1719 N N . GLN A 1 214 ? -12.167 12.679 8.871 1.00 90.88 214 GLN A N 1
ATOM 1720 C CA . GLN A 1 214 ? -12.685 13.882 9.504 1.00 90.88 214 GLN A CA 1
ATOM 1721 C C . GLN A 1 214 ? -12.912 14.945 8.431 1.00 90.88 214 GLN A C 1
ATOM 1723 O O . GLN A 1 214 ? -12.049 15.179 7.587 1.00 90.88 214 GLN A O 1
ATOM 1728 N N . MET A 1 215 ? -14.102 15.544 8.433 1.00 88.75 215 MET A N 1
ATOM 1729 C CA . MET A 1 215 ? -14.487 16.585 7.485 1.00 88.75 215 MET A CA 1
ATOM 1730 C C . MET A 1 215 ? -15.076 17.784 8.223 1.00 88.75 215 MET A C 1
ATOM 1732 O O . MET A 1 215 ? -16.180 17.714 8.764 1.00 88.75 215 MET A O 1
ATOM 1736 N N . ALA A 1 216 ? -14.347 18.897 8.222 1.00 85.56 216 ALA A N 1
ATOM 1737 C CA . ALA A 1 216 ? -14.677 20.130 8.931 1.00 85.56 216 ALA A CA 1
ATOM 1738 C C . ALA A 1 216 ? -15.042 19.883 10.411 1.00 85.56 216 ALA A C 1
ATOM 1740 O O . ALA A 1 216 ? -16.062 20.369 10.904 1.00 85.56 216 ALA A O 1
ATOM 1741 N N . GLY A 1 217 ? -14.228 19.078 11.100 1.00 83.56 217 GLY A N 1
ATOM 1742 C CA . GLY A 1 217 ? -14.407 18.708 12.505 1.00 83.56 217 GLY A CA 1
ATOM 1743 C C . GLY A 1 217 ? -15.509 17.678 12.767 1.00 83.56 217 GLY A C 1
ATOM 1744 O O . GLY A 1 217 ? -15.766 17.353 13.925 1.00 83.56 217 GLY A O 1
ATOM 1745 N N . LYS A 1 218 ? -16.175 17.155 11.729 1.00 87.81 218 LYS A N 1
ATOM 1746 C CA . LYS A 1 218 ? -17.229 16.141 11.866 1.00 87.81 218 LYS A CA 1
ATOM 1747 C C . LYS A 1 218 ? -16.746 14.760 11.419 1.00 87.81 218 LYS A C 1
ATOM 1749 O O . LYS A 1 218 ? -16.007 14.673 10.436 1.00 87.81 218 LYS A O 1
ATOM 1754 N N . PRO A 1 219 ? -17.192 13.686 12.094 1.00 92.19 219 PRO A N 1
ATOM 1755 C CA . PRO A 1 219 ? -16.897 12.328 11.669 1.00 92.19 219 PRO A CA 1
ATOM 1756 C C . PRO A 1 219 ? -17.589 12.017 10.339 1.00 92.19 219 PRO A C 1
ATOM 1758 O O . PRO A 1 219 ? -18.778 12.293 10.159 1.00 92.19 219 PRO A O 1
ATOM 1761 N N . TYR A 1 220 ? -16.854 11.407 9.417 1.00 93.56 220 TYR A N 1
ATOM 1762 C CA . TYR A 1 220 ? -17.382 10.834 8.188 1.00 93.56 220 TYR A CA 1
ATOM 1763 C C . TYR A 1 220 ? -17.021 9.354 8.146 1.00 93.56 220 TYR A C 1
ATOM 1765 O O . TYR A 1 220 ? -15.846 9.002 8.184 1.00 93.56 220 TYR A O 1
ATOM 1773 N N . LEU A 1 221 ? -18.031 8.495 8.045 1.00 95.69 221 LEU A N 1
ATOM 1774 C CA . LEU A 1 221 ? -17.855 7.058 7.892 1.00 95.69 221 LEU A CA 1
ATOM 1775 C C . LEU A 1 221 ? -18.755 6.563 6.765 1.00 95.69 221 LEU A C 1
ATOM 1777 O O . LEU A 1 221 ? -19.964 6.830 6.754 1.00 95.69 221 LEU A O 1
ATOM 1781 N N . ARG A 1 222 ? -18.163 5.829 5.827 1.00 95.00 222 ARG A N 1
ATOM 1782 C CA . ARG A 1 222 ? -18.869 5.232 4.695 1.00 95.00 222 ARG A CA 1
ATOM 1783 C C . ARG A 1 222 ? -18.471 3.772 4.530 1.00 95.00 222 ARG A C 1
ATOM 1785 O O . ARG A 1 222 ? -17.282 3.482 4.483 1.00 95.00 222 ARG A O 1
ATOM 1792 N N . ALA A 1 223 ? -19.460 2.890 4.425 1.00 95.25 223 ALA A N 1
ATOM 1793 C CA . ALA A 1 223 ? -19.243 1.511 4.004 1.00 95.25 223 ALA A CA 1
ATOM 1794 C C . ALA A 1 223 ? -18.878 1.479 2.514 1.00 95.25 223 ALA A C 1
ATOM 1796 O O . ALA A 1 223 ? -19.419 2.261 1.724 1.00 95.25 223 ALA A O 1
ATOM 1797 N N . ILE A 1 224 ? -17.941 0.609 2.157 1.00 95.50 224 ILE A N 1
ATOM 1798 C CA . ILE A 1 224 ? -17.560 0.322 0.779 1.00 95.50 224 ILE A CA 1
ATOM 1799 C C . ILE A 1 224 ? -18.047 -1.090 0.485 1.00 95.50 224 ILE A C 1
ATOM 1801 O O . ILE A 1 224 ? -17.546 -2.054 1.064 1.00 95.50 224 ILE A O 1
ATOM 1805 N N . ASP A 1 225 ? -19.034 -1.190 -0.398 1.00 93.44 225 ASP A N 1
ATOM 1806 C CA . ASP A 1 225 ? -19.621 -2.466 -0.777 1.00 93.44 225 ASP A CA 1
ATOM 1807 C C . ASP A 1 225 ? -18.650 -3.209 -1.697 1.00 93.44 225 ASP A C 1
ATOM 1809 O O . ASP A 1 225 ? -18.410 -2.800 -2.835 1.00 93.44 225 ASP A O 1
ATOM 1813 N N . LEU A 1 226 ? -18.056 -4.283 -1.180 1.00 93.06 226 LEU A N 1
ATOM 1814 C CA . LEU A 1 226 ? -17.289 -5.235 -1.978 1.00 93.06 226 LEU A CA 1
ATOM 1815 C C . LEU A 1 226 ? -18.249 -6.158 -2.751 1.00 93.06 226 LEU A C 1
ATOM 1817 O O . LEU A 1 226 ? -19.415 -6.284 -2.364 1.00 93.06 226 LEU A O 1
ATOM 1821 N N . PRO A 1 227 ? -17.790 -6.804 -3.841 1.00 91.81 227 PRO A N 1
ATOM 1822 C CA . PRO A 1 227 ? -18.602 -7.784 -4.554 1.00 91.81 227 PRO A CA 1
ATOM 1823 C C . PRO A 1 227 ? -19.140 -8.881 -3.624 1.00 91.81 227 PRO A C 1
ATOM 1825 O O . PRO A 1 227 ? -18.530 -9.209 -2.606 1.00 91.81 227 PRO A O 1
ATOM 1828 N N . GLU A 1 228 ? -20.289 -9.457 -3.973 1.00 87.62 228 GLU A N 1
ATOM 1829 C CA . GLU A 1 228 ? -20.956 -10.454 -3.133 1.00 87.62 228 GLU A CA 1
ATOM 1830 C C . GLU A 1 228 ? -20.040 -11.659 -2.848 1.00 87.62 228 GLU A C 1
ATOM 1832 O O . GLU A 1 228 ? -19.407 -12.204 -3.752 1.00 87.62 228 GLU A O 1
ATOM 1837 N N . GLY A 1 229 ? -19.948 -12.052 -1.573 1.00 84.94 229 GLY A N 1
ATOM 1838 C CA . GLY A 1 229 ? -19.069 -13.132 -1.109 1.00 84.94 229 GLY A CA 1
ATOM 1839 C C . GLY A 1 229 ? -17.606 -12.735 -0.884 1.00 84.94 229 GLY A C 1
ATOM 1840 O O . GLY A 1 229 ? -16.828 -13.569 -0.432 1.00 84.94 229 GLY A O 1
ATOM 1841 N N . VAL A 1 230 ? -17.220 -11.483 -1.155 1.00 90.25 230 VAL A N 1
ATOM 1842 C CA . VAL A 1 230 ? -15.844 -11.008 -0.971 1.00 90.25 230 VAL A CA 1
ATOM 1843 C C . VAL A 1 230 ? -15.666 -10.353 0.398 1.00 90.25 230 VAL A C 1
ATOM 1845 O O . VAL A 1 230 ? -16.250 -9.310 0.687 1.00 90.25 230 VAL A O 1
ATOM 1848 N N . GLU A 1 231 ? -14.787 -10.929 1.218 1.00 92.50 231 GLU A N 1
ATOM 1849 C CA . GLU A 1 231 ? -14.403 -10.380 2.523 1.00 92.50 231 GLU A CA 1
ATOM 1850 C C . GLU A 1 231 ? -12.997 -9.769 2.479 1.00 92.50 231 GLU A C 1
ATOM 1852 O O . GLU A 1 231 ? -12.047 -10.374 1.963 1.00 92.50 231 GLU A O 1
ATOM 1857 N N . ALA A 1 232 ? -12.843 -8.573 3.052 1.00 95.00 232 ALA A N 1
ATOM 1858 C CA . ALA A 1 232 ? -11.548 -7.913 3.173 1.00 95.00 232 ALA A CA 1
ATOM 1859 C C . ALA A 1 232 ? -10.681 -8.586 4.252 1.00 95.00 232 ALA A C 1
ATOM 1861 O O . ALA A 1 232 ? -11.170 -8.954 5.320 1.00 95.00 232 ALA A O 1
ATOM 1862 N N . ALA A 1 233 ? -9.381 -8.711 3.983 1.00 93.94 233 ALA A N 1
ATOM 1863 C CA . ALA A 1 233 ? -8.387 -9.248 4.914 1.00 93.94 233 ALA A CA 1
ATOM 1864 C C . ALA A 1 233 ? -7.349 -8.190 5.314 1.00 93.94 233 ALA A C 1
ATOM 1866 O O . ALA A 1 233 ? -7.093 -7.989 6.497 1.00 93.94 233 ALA A O 1
ATOM 1867 N N . GLU A 1 234 ? -6.791 -7.477 4.334 1.00 94.69 234 GLU A N 1
ATOM 1868 C CA . GLU A 1 234 ? -5.845 -6.378 4.550 1.00 94.69 234 GLU A CA 1
ATOM 1869 C C . GLU A 1 234 ? -6.228 -5.180 3.688 1.00 94.69 234 GLU A C 1
ATOM 1871 O O . GLU A 1 234 ? -6.812 -5.323 2.614 1.00 94.69 234 GLU A O 1
ATOM 1876 N N . THR A 1 235 ? -5.888 -3.979 4.143 1.00 95.25 235 THR A N 1
ATOM 1877 C CA . THR A 1 235 ? -6.196 -2.746 3.419 1.00 95.25 235 THR A CA 1
ATOM 1878 C C . THR A 1 235 ? -5.060 -1.744 3.550 1.00 95.25 235 THR A C 1
ATOM 1880 O O . THR A 1 235 ? -4.332 -1.736 4.538 1.00 95.25 235 THR A O 1
ATOM 1883 N N . PHE A 1 236 ? -4.907 -0.884 2.548 1.00 95.00 236 PHE A N 1
ATOM 1884 C CA . PHE A 1 236 ? -3.838 0.102 2.460 1.00 95.00 236 PHE A CA 1
ATOM 1885 C C . PHE A 1 236 ? -4.403 1.406 1.921 1.00 95.00 236 PHE A C 1
ATOM 1887 O O . PHE A 1 236 ? -5.004 1.425 0.851 1.00 95.00 236 PHE A O 1
ATOM 1894 N N . VAL A 1 237 ? -4.195 2.509 2.633 1.00 93.69 237 VAL A N 1
ATOM 1895 C CA . VAL A 1 237 ? -4.551 3.836 2.118 1.00 93.69 237 VAL A CA 1
ATOM 1896 C C . VAL A 1 237 ? -3.505 4.269 1.099 1.00 93.69 237 VAL A C 1
ATOM 1898 O O . VAL A 1 237 ? -2.305 4.136 1.340 1.00 93.69 237 VAL A O 1
ATOM 1901 N N . TRP A 1 238 ? -3.964 4.800 -0.033 1.00 91.25 238 TRP A N 1
ATOM 1902 C CA . TRP A 1 238 ? -3.099 5.248 -1.114 1.00 91.25 238 TRP A CA 1
ATOM 1903 C C . TRP A 1 238 ? -3.344 6.722 -1.424 1.00 91.25 238 TRP A C 1
ATOM 1905 O O . TRP A 1 238 ? -4.418 7.118 -1.870 1.00 91.25 238 TRP A O 1
ATOM 1915 N N . GLU A 1 239 ? -2.346 7.559 -1.146 1.00 89.00 239 GLU A N 1
ATOM 1916 C CA . GLU A 1 239 ? -2.444 9.020 -1.234 1.00 89.00 239 GLU A CA 1
ATOM 1917 C C . GLU A 1 239 ? -1.548 9.554 -2.342 1.00 89.00 239 GLU A C 1
ATOM 1919 O O . GLU A 1 239 ? -0.453 10.061 -2.106 1.00 89.00 239 GLU A O 1
ATOM 1924 N N . LEU A 1 240 ? -2.025 9.416 -3.576 1.00 88.38 240 LEU A N 1
ATOM 1925 C CA . LEU A 1 240 ? -1.319 9.880 -4.767 1.00 88.38 240 LEU A CA 1
ATOM 1926 C C . LEU A 1 240 ? -1.771 11.285 -5.186 1.00 88.38 240 LEU A C 1
ATOM 1928 O O . LEU A 1 240 ? -2.949 11.613 -5.008 1.00 88.38 240 LEU A O 1
ATOM 1932 N N . PRO A 1 241 ? -0.903 12.117 -5.789 1.00 86.50 241 PRO A N 1
ATOM 1933 C CA . PRO A 1 241 ? -1.262 13.477 -6.207 1.00 86.50 241 PRO A CA 1
ATOM 1934 C C . PRO A 1 241 ? -2.429 13.557 -7.207 1.00 86.50 241 PRO A C 1
ATOM 1936 O O . PRO A 1 241 ? -3.121 14.582 -7.254 1.00 86.50 241 PRO A O 1
ATOM 1939 N N . SER A 1 242 ? -2.673 12.488 -7.979 1.00 87.44 242 SER A N 1
ATOM 1940 C CA . SER A 1 242 ? -3.816 12.367 -8.896 1.00 87.44 242 SER A CA 1
ATOM 1941 C C . SER A 1 242 ? -5.159 12.309 -8.168 1.00 87.44 242 SER A C 1
ATOM 1943 O O . SER A 1 242 ? -6.180 12.705 -8.724 1.00 87.44 242 SER A O 1
ATOM 1945 N N . ARG A 1 243 ? -5.166 11.874 -6.897 1.00 90.31 243 ARG A N 1
ATOM 1946 C CA . ARG A 1 243 ? -6.360 11.720 -6.048 1.00 90.31 243 ARG A CA 1
ATOM 1947 C C . ARG A 1 243 ? -7.418 10.762 -6.610 1.00 90.31 243 ARG A C 1
ATOM 1949 O O . ARG A 1 243 ? -8.543 10.770 -6.105 1.00 90.31 243 ARG A O 1
ATOM 1956 N N . ARG A 1 244 ? -7.068 9.959 -7.621 1.00 91.38 244 ARG A N 1
ATOM 1957 C CA . ARG A 1 244 ? -7.973 9.021 -8.298 1.00 91.38 244 ARG A CA 1
ATOM 1958 C C . ARG A 1 244 ? -8.337 7.829 -7.414 1.00 91.38 244 ARG A C 1
ATOM 1960 O O . ARG A 1 244 ? -9.479 7.380 -7.433 1.00 91.38 244 ARG A O 1
ATOM 1967 N N . HIS A 1 245 ? -7.399 7.389 -6.581 1.00 92.75 245 HIS A N 1
ATOM 1968 C CA . HIS A 1 245 ? -7.523 6.183 -5.761 1.00 92.75 245 HIS A CA 1
ATOM 1969 C C . HIS A 1 245 ? -7.681 6.535 -4.276 1.00 92.75 245 HIS A C 1
ATOM 1971 O O . HIS A 1 245 ? -7.157 7.548 -3.805 1.00 92.75 245 HIS A O 1
ATOM 1977 N N . ILE A 1 246 ? -8.419 5.707 -3.535 1.00 94.44 246 ILE A N 1
ATOM 1978 C CA . ILE A 1 246 ? -8.501 5.766 -2.064 1.00 94.44 246 ILE A CA 1
ATOM 1979 C C . ILE A 1 246 ? -7.461 4.832 -1.448 1.00 94.44 246 ILE A C 1
ATOM 1981 O O . ILE A 1 246 ? -6.803 5.186 -0.468 1.00 94.44 246 ILE A O 1
ATOM 1985 N N . GLY A 1 247 ? -7.328 3.629 -2.006 1.00 95.06 247 GLY A N 1
ATOM 1986 C CA . GLY A 1 247 ? -6.513 2.580 -1.417 1.00 95.06 247 GLY A CA 1
ATOM 1987 C C . GLY A 1 247 ? -6.583 1.251 -2.153 1.00 95.06 247 GLY A C 1
ATOM 1988 O O . GLY A 1 247 ? -7.251 1.125 -3.178 1.00 95.06 247 GLY A O 1
ATOM 1989 N N . LEU A 1 248 ? -5.884 0.270 -1.593 1.00 96.06 248 LEU A N 1
ATOM 1990 C CA . LEU A 1 248 ? -5.832 -1.117 -2.043 1.00 96.06 248 LEU A CA 1
ATOM 1991 C C . LEU A 1 248 ? -6.400 -2.028 -0.957 1.00 96.06 248 LEU A C 1
ATOM 1993 O O . LEU A 1 248 ? -6.229 -1.757 0.230 1.00 96.06 248 LEU A O 1
ATOM 1997 N N . VAL A 1 249 ? -7.036 -3.121 -1.362 1.00 96.25 249 VAL A N 1
ATOM 1998 C CA . VAL A 1 249 ? -7.658 -4.097 -0.465 1.00 96.25 249 VAL A CA 1
ATOM 1999 C C . VAL A 1 249 ? -7.273 -5.494 -0.923 1.00 96.25 249 VAL A C 1
ATOM 2001 O O . VAL A 1 249 ? -7.551 -5.876 -2.057 1.00 96.25 249 VAL A O 1
ATOM 2004 N N . SER A 1 250 ? -6.642 -6.257 -0.036 1.00 96.00 250 SER A 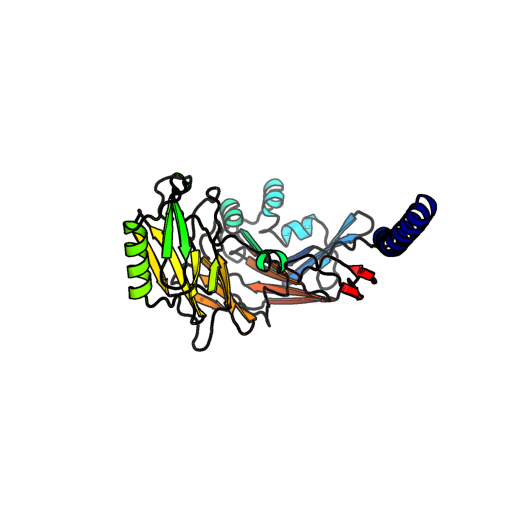N 1
ATOM 2005 C CA . SER A 1 250 ? -6.472 -7.696 -0.205 1.00 96.00 250 SER A CA 1
ATOM 2006 C C . SER A 1 250 ? -7.629 -8.410 0.470 1.00 96.00 250 SER A C 1
ATOM 2008 O O . SER A 1 250 ? -7.986 -8.109 1.610 1.00 96.00 250 SER A O 1
ATOM 2010 N N . THR A 1 251 ? -8.195 -9.381 -0.223 1.00 94.69 251 THR A N 1
ATOM 2011 C CA . THR A 1 251 ? -9.309 -10.199 0.266 1.00 94.69 251 THR A CA 1
ATOM 2012 C C . THR A 1 251 ? -8.806 -11.474 0.931 1.00 94.69 251 THR A C 1
ATOM 2014 O O . THR A 1 251 ? -7.622 -11.804 0.829 1.00 94.69 251 THR A O 1
ATOM 2017 N N . ARG A 1 252 ? -9.698 -12.197 1.618 1.00 91.62 252 ARG A N 1
ATOM 2018 C CA . ARG A 1 252 ? -9.371 -13.500 2.227 1.00 91.62 252 ARG A CA 1
ATOM 2019 C C . ARG A 1 252 ? -8.971 -14.561 1.200 1.00 91.62 252 ARG A C 1
ATOM 2021 O O . ARG A 1 252 ? -8.123 -15.388 1.504 1.00 91.62 252 ARG A O 1
ATOM 2028 N N . ASP A 1 253 ? -9.490 -14.458 -0.021 1.00 92.12 253 ASP A N 1
ATOM 2029 C CA . ASP A 1 253 ? -9.123 -15.318 -1.154 1.00 92.12 253 ASP A CA 1
ATOM 2030 C C . ASP A 1 253 ? -7.906 -14.786 -1.937 1.00 92.12 253 ASP A C 1
ATOM 2032 O O . ASP A 1 253 ? -7.697 -15.129 -3.105 1.00 92.12 253 ASP A O 1
ATOM 2036 N N . HIS A 1 254 ? -7.114 -13.901 -1.319 1.00 93.50 254 HIS A N 1
ATOM 2037 C CA . HIS A 1 254 ? -5.887 -13.322 -1.878 1.00 93.50 254 HIS A CA 1
ATOM 2038 C C . HIS A 1 254 ? -6.085 -12.566 -3.202 1.00 93.50 254 HIS A C 1
ATOM 2040 O O . HIS A 1 254 ? -5.149 -12.387 -3.977 1.00 93.50 254 HIS A O 1
ATOM 2046 N N . GLN A 1 255 ? -7.302 -12.098 -3.479 1.00 94.88 255 GLN A N 1
ATOM 2047 C CA . GLN A 1 255 ? -7.576 -11.205 -4.603 1.00 94.88 255 GLN A CA 1
ATOM 2048 C C . GLN A 1 255 ? -7.303 -9.758 -4.202 1.00 94.88 255 GLN A C 1
ATOM 2050 O O . GLN A 1 255 ? -7.673 -9.342 -3.099 1.00 94.88 255 GLN A O 1
ATOM 2055 N N . LEU A 1 256 ? -6.700 -8.996 -5.115 1.00 95.88 256 LEU A N 1
ATOM 2056 C CA . LEU A 1 256 ? -6.344 -7.597 -4.914 1.00 95.88 256 LEU A CA 1
ATOM 2057 C C . LEU A 1 256 ? -7.338 -6.673 -5.622 1.00 95.88 256 LEU A C 1
ATOM 2059 O O . LEU A 1 256 ? -7.571 -6.785 -6.825 1.00 95.88 256 LEU A O 1
ATOM 2063 N N . TYR A 1 257 ? -7.890 -5.732 -4.864 1.00 95.69 257 TYR A N 1
ATOM 2064 C CA . TYR A 1 257 ? -8.794 -4.699 -5.348 1.00 95.69 257 TYR A CA 1
ATOM 2065 C C . TYR A 1 257 ? -8.179 -3.318 -5.153 1.00 95.69 257 TYR A C 1
ATOM 2067 O O . TYR A 1 257 ? -7.565 -3.030 -4.125 1.00 95.69 257 TYR A O 1
ATOM 2075 N N . LEU A 1 258 ? -8.394 -2.447 -6.128 1.00 95.31 258 LEU A N 1
ATOM 2076 C CA . LEU A 1 258 ? -8.158 -1.017 -6.043 1.00 95.31 258 LEU A CA 1
ATOM 2077 C C . LEU A 1 258 ? -9.491 -0.316 -5.792 1.00 95.31 258 LEU A C 1
ATOM 2079 O O . LEU A 1 258 ? -10.484 -0.628 -6.440 1.00 95.31 258 LEU A O 1
ATOM 2083 N N . ILE A 1 259 ? -9.526 0.635 -4.863 1.00 96.12 259 ILE A N 1
ATOM 2084 C CA . ILE A 1 259 ? -10.728 1.429 -4.600 1.00 96.12 259 ILE A CA 1
ATOM 2085 C C . ILE A 1 259 ? -10.595 2.780 -5.297 1.00 96.12 259 ILE A C 1
ATOM 2087 O O . ILE A 1 259 ? -9.811 3.634 -4.866 1.00 96.12 259 ILE A O 1
ATOM 2091 N N . GLU A 1 260 ? -11.391 2.997 -6.341 1.00 94.25 260 GLU A N 1
ATOM 2092 C CA . GLU A 1 260 ? -11.498 4.306 -6.976 1.00 94.25 260 GLU A CA 1
ATOM 2093 C C . GLU A 1 260 ? -12.242 5.283 -6.063 1.00 94.25 260 GLU A C 1
ATOM 2095 O O . GLU A 1 260 ? -13.249 4.966 -5.420 1.00 94.25 260 GLU A O 1
ATOM 2100 N N . ARG A 1 261 ? -11.751 6.521 -6.017 1.00 91.81 261 ARG A N 1
ATOM 2101 C CA . ARG A 1 261 ? -12.362 7.590 -5.228 1.00 91.81 261 ARG A CA 1
ATOM 2102 C C . ARG A 1 261 ? -13.723 7.987 -5.772 1.00 91.81 261 ARG A C 1
ATOM 2104 O O . ARG A 1 261 ? -14.633 8.290 -4.995 1.00 91.81 261 ARG A O 1
ATOM 2111 N N . GLU A 1 262 ? -13.854 8.024 -7.091 1.00 89.19 262 GLU A N 1
ATOM 2112 C CA . GLU A 1 262 ? -15.122 8.313 -7.737 1.00 89.19 262 GLU A CA 1
ATOM 2113 C C . GLU A 1 262 ? -16.070 7.124 -7.562 1.00 89.19 262 GLU A C 1
ATOM 2115 O O . GLU A 1 262 ? -15.755 5.986 -7.894 1.00 89.19 262 GLU A O 1
ATOM 2120 N N . GLY A 1 263 ? -17.232 7.377 -6.962 1.00 88.38 263 GLY A N 1
ATOM 2121 C CA . GLY A 1 263 ? -18.235 6.340 -6.728 1.00 88.38 263 GLY A CA 1
ATOM 2122 C C . GLY A 1 263 ? -17.880 5.291 -5.668 1.00 88.38 263 GLY A C 1
ATOM 2123 O O . GLY A 1 263 ? -18.754 4.489 -5.361 1.00 88.38 263 GLY A O 1
ATOM 2124 N N . TYR A 1 264 ? -16.682 5.322 -5.060 1.00 93.50 264 TYR A N 1
ATOM 2125 C CA . TYR A 1 264 ? -16.209 4.285 -4.127 1.00 93.50 264 TYR A CA 1
ATOM 2126 C C . TYR A 1 264 ? -16.206 2.884 -4.754 1.00 93.50 264 TYR A C 1
ATOM 2128 O O . TYR A 1 264 ? -16.600 1.908 -4.119 1.00 93.50 264 TYR A O 1
ATOM 2136 N N . ARG A 1 265 ? -15.810 2.793 -6.027 1.00 93.12 265 ARG A N 1
ATOM 2137 C CA . ARG A 1 265 ? -15.894 1.544 -6.786 1.00 93.12 265 ARG A CA 1
ATOM 2138 C C . ARG A 1 265 ? -14.704 0.633 -6.471 1.00 93.12 265 ARG A C 1
ATOM 2140 O O . ARG A 1 265 ? -13.567 1.067 -6.665 1.00 93.12 265 ARG A O 1
ATOM 2147 N N . PRO A 1 266 ? -14.931 -0.613 -6.021 1.00 94.19 266 PRO A N 1
ATOM 2148 C CA . PRO A 1 266 ? -13.880 -1.616 -5.964 1.00 94.19 266 PRO A CA 1
ATOM 2149 C C . PRO A 1 266 ? -13.628 -2.197 -7.360 1.00 94.19 266 PRO A C 1
ATOM 2151 O O . PRO A 1 266 ? -14.512 -2.788 -7.979 1.00 94.19 266 PRO A O 1
ATOM 2154 N N . CYS A 1 267 ? -12.402 -2.061 -7.843 1.00 94.56 267 CYS A N 1
ATOM 2155 C CA . CYS A 1 267 ? -11.938 -2.578 -9.121 1.00 94.56 267 CYS A CA 1
ATOM 2156 C C . CYS A 1 267 ? -10.945 -3.713 -8.872 1.00 94.56 267 CYS A C 1
ATOM 2158 O O . CYS A 1 267 ? -9.913 -3.510 -8.232 1.00 94.56 267 CYS A O 1
ATOM 2160 N N . ARG A 1 268 ? -11.258 -4.921 -9.347 1.00 95.00 268 ARG A N 1
ATOM 2161 C CA . ARG A 1 268 ? -10.355 -6.071 -9.227 1.00 95.00 268 ARG A CA 1
ATOM 2162 C C . ARG A 1 268 ? -9.158 -5.871 -10.153 1.00 95.00 268 ARG A C 1
ATOM 2164 O O . ARG A 1 268 ? -9.349 -5.590 -11.330 1.00 95.00 268 ARG A O 1
ATOM 2171 N N . LEU A 1 269 ? -7.950 -6.050 -9.628 1.00 94.75 269 LEU A N 1
ATOM 2172 C CA . LEU A 1 269 ? -6.743 -6.104 -10.447 1.00 94.75 269 LEU A CA 1
ATOM 2173 C C . LEU A 1 269 ? -6.596 -7.518 -11.020 1.00 94.75 269 LEU A C 1
ATOM 2175 O O . LEU A 1 269 ? -6.699 -8.492 -10.271 1.00 94.75 269 LEU A O 1
ATOM 2179 N N . GLU A 1 270 ? -6.357 -7.643 -12.327 1.00 92.38 270 GLU A N 1
ATOM 2180 C CA . GLU A 1 270 ? -6.221 -8.939 -13.010 1.00 92.38 270 GLU A CA 1
ATOM 2181 C C . GLU A 1 270 ? -4.857 -9.602 -12.749 1.00 92.38 270 GLU A C 1
ATOM 2183 O O . GLU A 1 270 ? -4.052 -9.830 -13.649 1.00 92.38 270 GLU A O 1
ATOM 2188 N N . ILE A 1 271 ? -4.597 -9.926 -11.483 1.00 92.69 271 ILE A N 1
ATOM 2189 C CA . ILE A 1 271 ? -3.471 -10.756 -11.048 1.00 92.69 271 ILE A CA 1
ATOM 2190 C C . ILE A 1 271 ? -3.985 -12.057 -10.411 1.00 92.69 271 ILE A C 1
ATOM 2192 O O . ILE A 1 271 ? -5.092 -12.061 -9.869 1.00 92.69 271 ILE A O 1
ATOM 2196 N N . PRO A 1 272 ? -3.217 -13.165 -10.447 1.00 89.25 272 PRO A N 1
ATOM 2197 C CA . PRO A 1 272 ? -3.700 -14.468 -9.978 1.00 89.25 272 PRO A CA 1
ATOM 2198 C C . PRO A 1 272 ? -4.098 -14.476 -8.494 1.00 89.25 272 PRO A C 1
ATOM 2200 O O . PRO A 1 272 ? -5.238 -14.787 -8.139 1.00 89.25 272 PRO A O 1
ATOM 2203 N N . SER A 1 273 ? -3.154 -14.118 -7.629 1.00 92.31 273 SER A N 1
ATOM 2204 C CA . SER A 1 273 ? -3.331 -13.999 -6.185 1.00 92.31 273 SER A CA 1
ATOM 2205 C C . SER A 1 273 ? -2.157 -13.229 -5.596 1.00 92.31 273 SER A C 1
ATOM 2207 O O . SER A 1 273 ? -1.058 -13.261 -6.152 1.00 92.31 273 SER A O 1
ATOM 2209 N N . TRP A 1 274 ? -2.383 -12.568 -4.469 1.00 92.94 274 TRP A N 1
ATOM 2210 C CA . TRP A 1 274 ? -1.339 -11.941 -3.676 1.00 92.94 274 TRP A CA 1
ATOM 2211 C C . TRP A 1 274 ? -1.646 -12.069 -2.181 1.00 92.94 274 TRP A C 1
ATOM 2213 O O . TRP A 1 274 ? -2.711 -11.651 -1.721 1.00 92.94 274 TRP A O 1
ATOM 2223 N N . ASP A 1 275 ? -0.707 -12.630 -1.418 1.00 92.00 275 ASP A N 1
ATOM 2224 C CA . ASP A 1 275 ? -0.767 -12.673 0.043 1.00 92.00 275 ASP A CA 1
ATOM 2225 C C . ASP A 1 275 ? 0.134 -11.583 0.660 1.00 92.00 275 ASP A C 1
ATOM 2227 O O . ASP A 1 275 ? 1.359 -11.749 0.716 1.00 92.00 275 ASP A O 1
ATOM 2231 N N . PRO A 1 276 ? -0.436 -10.488 1.199 1.00 90.69 276 PRO A N 1
ATOM 2232 C CA . PRO A 1 276 ? 0.336 -9.400 1.801 1.00 90.69 276 PRO A CA 1
ATOM 2233 C C . PRO A 1 276 ? 1.209 -9.828 2.988 1.00 90.69 276 PRO A C 1
ATOM 2235 O O . PRO A 1 276 ? 2.185 -9.147 3.301 1.00 90.69 276 PRO A O 1
ATOM 2238 N N . LEU A 1 277 ? 0.881 -10.934 3.665 1.00 88.81 277 LEU A N 1
ATOM 2239 C CA . LEU A 1 277 ? 1.630 -11.429 4.823 1.00 88.81 277 LEU A CA 1
ATOM 2240 C C . LEU A 1 277 ? 2.776 -12.371 4.440 1.00 88.81 277 LEU A C 1
ATOM 2242 O O . LEU A 1 277 ? 3.541 -12.786 5.314 1.00 88.81 277 LEU A O 1
ATOM 2246 N N . ARG A 1 278 ? 2.913 -12.719 3.158 1.00 87.25 278 ARG A N 1
ATOM 2247 C CA . ARG A 1 278 ? 3.956 -13.638 2.675 1.00 87.25 278 ARG A CA 1
ATOM 2248 C C . ARG A 1 278 ? 4.755 -13.103 1.498 1.00 87.25 278 ARG A C 1
ATOM 2250 O O . ARG A 1 278 ? 5.919 -13.468 1.352 1.00 87.25 278 ARG A O 1
ATOM 2257 N N . GLU A 1 279 ? 4.167 -12.219 0.706 1.00 90.38 279 GLU A N 1
ATOM 2258 C CA . GLU A 1 279 ? 4.709 -11.777 -0.573 1.00 90.38 279 GLU A CA 1
ATOM 2259 C C . GLU A 1 279 ? 4.911 -10.259 -0.592 1.00 90.38 279 GLU A C 1
ATOM 2261 O O . GLU A 1 279 ? 4.039 -9.479 -0.199 1.00 90.38 279 GLU A O 1
ATOM 2266 N N . ASP A 1 280 ? 6.072 -9.823 -1.082 1.00 90.88 280 ASP A N 1
ATOM 2267 C CA . ASP A 1 280 ? 6.352 -8.403 -1.290 1.00 90.88 280 ASP A CA 1
ATOM 2268 C C . ASP A 1 280 ? 5.615 -7.925 -2.553 1.00 90.88 280 ASP A C 1
ATOM 2270 O O . ASP A 1 280 ? 5.764 -8.520 -3.620 1.00 90.88 280 ASP A O 1
ATOM 2274 N N . LEU A 1 281 ? 4.881 -6.813 -2.461 1.00 94.38 281 LEU A N 1
ATOM 2275 C CA . LEU A 1 281 ? 4.227 -6.177 -3.609 1.00 94.38 281 LEU A CA 1
ATOM 2276 C C . LEU A 1 281 ? 4.797 -4.784 -3.828 1.00 94.38 281 LEU A C 1
ATOM 2278 O O . LEU A 1 281 ? 4.861 -3.966 -2.913 1.00 94.38 281 LEU A O 1
ATOM 2282 N N . THR A 1 282 ? 5.182 -4.486 -5.062 1.00 94.88 282 THR A N 1
ATOM 2283 C CA . THR A 1 282 ? 5.531 -3.132 -5.497 1.00 94.88 282 THR A CA 1
ATOM 2284 C C . THR A 1 282 ? 4.710 -2.780 -6.727 1.00 94.88 282 THR A C 1
ATOM 2286 O O . THR A 1 282 ? 4.711 -3.539 -7.687 1.00 94.88 282 THR A O 1
ATOM 2289 N N . ILE A 1 283 ? 4.025 -1.641 -6.708 1.00 95.12 283 ILE A N 1
ATOM 2290 C CA . ILE A 1 283 ? 3.302 -1.103 -7.865 1.00 95.12 283 ILE A CA 1
ATOM 2291 C C . ILE A 1 283 ? 4.013 0.171 -8.288 1.00 95.12 283 ILE A C 1
ATOM 2293 O O . ILE A 1 283 ? 4.202 1.063 -7.463 1.00 95.12 283 ILE A O 1
ATOM 2297 N N . ILE A 1 284 ? 4.423 0.256 -9.549 1.00 93.88 284 ILE A N 1
ATOM 2298 C CA . ILE A 1 284 ? 5.039 1.447 -10.140 1.00 93.88 284 ILE A CA 1
ATOM 2299 C C . ILE A 1 284 ? 4.381 1.684 -11.489 1.00 93.88 284 ILE A C 1
ATOM 2301 O O . ILE A 1 284 ? 4.179 0.743 -12.250 1.00 93.88 284 ILE A O 1
ATOM 2305 N N . GLY A 1 285 ? 4.062 2.931 -11.804 1.00 92.75 285 GLY A N 1
ATOM 2306 C CA . GLY A 1 285 ? 3.506 3.253 -13.108 1.00 92.75 285 GLY A CA 1
ATOM 2307 C C . GLY A 1 285 ? 2.994 4.674 -13.186 1.00 92.75 285 GLY A C 1
ATOM 2308 O O . GLY A 1 285 ? 3.432 5.556 -12.440 1.00 92.75 285 GLY A O 1
ATOM 2309 N N . ASN A 1 286 ? 2.048 4.880 -14.091 1.00 92.31 286 ASN A N 1
ATOM 2310 C CA . ASN A 1 286 ? 1.400 6.163 -14.288 1.00 92.31 286 ASN A CA 1
ATOM 2311 C C . ASN A 1 286 ? -0.083 5.958 -14.613 1.00 92.31 286 ASN A C 1
ATOM 2313 O O . ASN A 1 286 ? -0.415 5.056 -15.375 1.00 92.31 286 ASN A O 1
ATOM 2317 N N . ASP A 1 287 ? -0.962 6.801 -14.068 1.00 90.25 287 ASP A N 1
ATOM 2318 C CA . ASP A 1 287 ? -2.407 6.750 -14.341 1.00 90.25 287 ASP A CA 1
ATOM 2319 C C . ASP A 1 287 ? -2.747 6.981 -15.830 1.00 90.25 287 ASP A C 1
ATOM 2321 O O . ASP A 1 287 ? -3.865 6.677 -16.234 1.00 90.25 287 ASP A O 1
ATOM 2325 N N . LEU A 1 288 ? -1.806 7.508 -16.627 1.00 87.38 288 LEU A N 1
ATOM 2326 C CA . LEU A 1 288 ? -1.950 7.761 -18.069 1.00 87.38 288 LEU A CA 1
ATOM 2327 C C . LEU A 1 288 ? -1.587 6.568 -18.968 1.00 87.38 288 LEU A C 1
ATOM 2329 O O . LEU A 1 288 ? -1.841 6.625 -20.164 1.00 87.38 288 LEU A O 1
ATOM 2333 N N . ASP A 1 289 ? -0.906 5.558 -18.429 1.00 87.94 289 ASP A N 1
ATOM 2334 C CA . ASP A 1 289 ? -0.215 4.526 -19.212 1.00 87.94 289 ASP A CA 1
ATOM 2335 C C . ASP A 1 289 ? -0.619 3.141 -18.695 1.00 87.94 289 ASP A C 1
ATOM 2337 O O . ASP A 1 289 ? -1.667 2.586 -19.029 1.00 87.94 289 ASP A O 1
ATOM 2341 N N . SER A 1 290 ? 0.187 2.611 -17.784 1.00 91.31 290 SER A N 1
ATOM 2342 C CA . SER A 1 290 ? 0.060 1.275 -17.244 1.00 91.31 290 SER A CA 1
ATOM 2343 C C . SER A 1 290 ? 0.678 1.214 -15.853 1.00 91.31 290 SER A C 1
ATOM 2345 O O . SER A 1 290 ? 1.478 2.066 -15.437 1.00 91.31 290 SER A O 1
ATOM 2347 N N . TYR A 1 291 ? 0.300 0.176 -15.116 1.00 94.62 291 TYR A N 1
ATOM 2348 C CA . TYR A 1 291 ? 0.894 -0.181 -13.839 1.00 94.62 291 TYR A CA 1
ATOM 2349 C C . TYR A 1 291 ? 1.716 -1.450 -13.991 1.00 94.62 291 TYR A C 1
ATOM 2351 O O . TYR A 1 291 ? 1.223 -2.479 -14.437 1.00 94.62 291 TYR A O 1
ATOM 2359 N N . THR A 1 292 ? 2.965 -1.398 -13.547 1.00 95.62 292 THR A N 1
ATOM 2360 C CA . THR A 1 292 ? 3.798 -2.582 -13.357 1.00 95.62 292 THR A CA 1
ATOM 2361 C C . THR A 1 292 ? 3.712 -3.016 -11.901 1.00 95.62 292 THR A C 1
ATOM 2363 O O . THR A 1 292 ? 4.173 -2.314 -10.997 1.00 95.62 292 THR A O 1
ATOM 2366 N N . LEU A 1 293 ? 3.129 -4.187 -11.675 1.00 95.69 293 LEU A N 1
ATOM 2367 C CA . LEU A 1 293 ? 3.077 -4.855 -10.386 1.00 95.69 293 LEU A CA 1
ATOM 2368 C C . LEU A 1 293 ? 4.211 -5.870 -10.327 1.00 95.69 293 LEU A C 1
ATOM 2370 O O . LEU A 1 293 ? 4.314 -6.741 -11.181 1.00 95.69 293 LEU A O 1
ATOM 2374 N N . LYS A 1 294 ? 5.042 -5.777 -9.298 1.00 94.19 294 LYS A N 1
ATOM 2375 C CA . LYS A 1 294 ? 6.088 -6.740 -8.970 1.00 94.19 294 LYS A CA 1
ATOM 2376 C C . LYS A 1 294 ? 5.679 -7.468 -7.697 1.00 94.19 294 LYS A C 1
ATOM 2378 O O . LYS A 1 294 ? 5.697 -6.864 -6.624 1.00 94.19 294 LYS A O 1
ATOM 2383 N N . VAL A 1 295 ? 5.352 -8.748 -7.822 1.00 93.25 295 VAL A N 1
ATOM 2384 C CA . VAL A 1 295 ? 5.084 -9.665 -6.710 1.00 93.25 295 VAL A CA 1
ATOM 2385 C C . VAL A 1 295 ? 6.323 -10.525 -6.512 1.00 93.25 295 VAL A C 1
ATOM 2387 O O . VAL A 1 295 ? 6.755 -11.216 -7.430 1.00 93.25 295 VAL A O 1
ATOM 2390 N N . SER A 1 296 ? 6.952 -10.440 -5.344 1.00 89.31 296 SER A N 1
ATOM 2391 C CA . SER A 1 296 ? 8.172 -11.196 -5.044 1.00 89.31 296 SER A CA 1
ATOM 2392 C C . SER A 1 296 ? 7.936 -12.179 -3.910 1.00 89.31 296 SER A C 1
ATOM 2394 O O . SER A 1 296 ? 7.505 -11.800 -2.820 1.00 89.31 296 SER A O 1
ATOM 2396 N N . THR A 1 297 ? 8.275 -13.432 -4.182 1.00 85.00 297 THR A N 1
ATOM 2397 C CA . THR A 1 297 ? 8.313 -14.534 -3.221 1.00 85.00 297 THR A CA 1
ATOM 2398 C C . THR A 1 297 ? 9.772 -14.856 -2.870 1.00 85.00 297 THR A C 1
ATOM 2400 O O . THR A 1 297 ? 10.696 -14.150 -3.291 1.00 85.00 297 THR A O 1
ATOM 2403 N N . ALA A 1 298 ? 9.999 -15.899 -2.068 1.00 76.00 298 ALA A N 1
ATOM 2404 C CA . ALA A 1 298 ? 11.352 -16.381 -1.791 1.00 76.00 298 ALA A CA 1
ATOM 2405 C C . ALA A 1 298 ? 12.039 -16.940 -3.051 1.00 76.00 298 ALA A C 1
ATOM 2407 O O . ALA A 1 298 ? 13.238 -16.717 -3.230 1.00 76.00 298 ALA A O 1
ATOM 2408 N N . ASP A 1 299 ? 11.261 -17.585 -3.925 1.00 79.06 299 ASP A N 1
ATOM 2409 C CA . ASP A 1 299 ? 11.771 -18.427 -5.012 1.00 79.06 299 ASP A CA 1
ATOM 2410 C C . ASP A 1 299 ? 11.626 -17.777 -6.390 1.00 79.06 299 ASP A C 1
ATOM 2412 O O . ASP A 1 299 ? 12.362 -18.103 -7.313 1.00 79.06 299 ASP A O 1
ATOM 2416 N N . ALA A 1 300 ? 10.688 -16.845 -6.553 1.00 86.06 300 ALA A N 1
ATOM 2417 C CA . ALA A 1 300 ? 10.420 -16.205 -7.836 1.00 86.06 300 ALA A CA 1
ATOM 2418 C C . ALA A 1 300 ? 9.897 -14.776 -7.675 1.00 86.06 300 ALA A C 1
ATOM 2420 O O . ALA A 1 300 ? 9.266 -14.412 -6.675 1.00 86.06 300 ALA A O 1
ATOM 2421 N N . THR A 1 301 ? 10.126 -13.965 -8.700 1.00 89.94 301 THR A N 1
ATOM 2422 C CA . THR A 1 301 ? 9.481 -12.667 -8.875 1.00 89.94 301 THR A CA 1
ATOM 2423 C C . THR A 1 301 ? 8.603 -12.697 -10.114 1.00 89.94 301 THR A C 1
ATOM 2425 O O . THR A 1 301 ? 9.093 -12.899 -11.223 1.00 89.94 301 THR A O 1
ATOM 2428 N N . SER A 1 302 ? 7.320 -12.408 -9.929 1.00 92.69 302 SER A N 1
ATOM 2429 C CA . SER A 1 302 ? 6.357 -12.235 -11.011 1.00 92.69 302 SER A CA 1
ATOM 2430 C C . SER A 1 302 ? 6.076 -10.754 -11.235 1.00 92.69 302 SER A C 1
ATOM 2432 O O . SER A 1 302 ? 5.819 -9.995 -10.299 1.00 92.69 302 SER A O 1
ATOM 2434 N N . TYR A 1 303 ? 6.112 -10.346 -12.494 1.00 93.88 303 TYR A N 1
ATOM 2435 C CA . TYR A 1 303 ? 5.768 -9.020 -12.970 1.00 93.88 303 TYR A CA 1
ATOM 2436 C C . TYR A 1 303 ? 4.461 -9.099 -13.753 1.00 93.88 303 TYR A C 1
ATOM 2438 O O . TYR A 1 303 ? 4.319 -9.941 -14.637 1.00 93.88 303 TYR A O 1
ATOM 2446 N N . TYR A 1 304 ? 3.527 -8.203 -13.458 1.00 95.38 304 TYR A N 1
ATOM 2447 C CA . TYR A 1 304 ? 2.254 -8.070 -14.157 1.00 95.38 304 TYR A CA 1
ATOM 2448 C C . TYR A 1 304 ? 2.102 -6.629 -14.631 1.00 95.38 304 TYR A C 1
ATOM 2450 O O . TYR A 1 304 ? 2.279 -5.696 -13.850 1.00 95.38 304 TYR A O 1
ATOM 2458 N N . ALA A 1 305 ? 1.793 -6.446 -15.907 1.00 95.38 305 ALA A N 1
ATOM 2459 C CA . ALA A 1 305 ? 1.474 -5.154 -16.487 1.00 95.38 305 ALA A CA 1
ATOM 2460 C C . ALA A 1 305 ? -0.042 -5.024 -16.586 1.00 95.38 305 ALA A C 1
ATOM 2462 O O . ALA A 1 305 ? -0.677 -5.850 -17.237 1.00 95.38 305 ALA A O 1
ATOM 2463 N N . LEU A 1 306 ? -0.608 -4.004 -15.950 1.00 95.88 306 LEU A N 1
ATOM 2464 C CA . LEU A 1 306 ? -2.035 -3.709 -15.999 1.00 95.88 306 LEU A CA 1
ATOM 2465 C C . LEU A 1 306 ? -2.277 -2.388 -16.723 1.00 95.88 306 LEU A C 1
ATOM 2467 O O . LEU A 1 306 ? -1.506 -1.442 -16.562 1.00 95.88 306 LEU A O 1
ATOM 2471 N N . ASP A 1 307 ? -3.363 -2.308 -17.478 1.00 93.56 307 ASP A N 1
ATOM 2472 C CA . ASP A 1 307 ? -3.842 -1.047 -18.043 1.00 93.56 307 ASP A CA 1
ATOM 2473 C C . ASP A 1 307 ? -4.320 -0.106 -16.922 1.00 93.56 307 ASP A C 1
ATOM 2475 O O . ASP A 1 307 ? -5.026 -0.522 -15.998 1.00 93.56 307 ASP A O 1
ATOM 2479 N N . ALA A 1 308 ? -3.936 1.170 -16.978 1.00 90.44 308 ALA A N 1
ATOM 2480 C CA . ALA A 1 308 ? -4.248 2.122 -15.911 1.00 90.44 308 ALA A CA 1
ATOM 2481 C C . ALA A 1 308 ? -5.735 2.535 -15.859 1.00 90.44 308 ALA A C 1
ATOM 2483 O O . ALA A 1 308 ? -6.192 3.099 -14.860 1.00 90.44 308 ALA A O 1
ATOM 2484 N N . THR A 1 309 ? -6.511 2.284 -16.916 1.00 88.00 309 THR A N 1
ATOM 2485 C CA . THR A 1 309 ? -7.924 2.673 -17.016 1.00 88.00 309 THR A CA 1
ATOM 2486 C C . THR A 1 309 ? -8.847 1.557 -16.560 1.00 88.00 309 THR A C 1
ATOM 2488 O O . THR A 1 309 ? -9.731 1.803 -15.741 1.00 88.00 309 THR A O 1
ATOM 2491 N N . ASN A 1 310 ? -8.655 0.344 -17.082 1.00 90.12 310 ASN A N 1
ATOM 2492 C CA . ASN A 1 310 ? -9.560 -0.784 -16.841 1.00 90.12 310 ASN A CA 1
ATOM 2493 C C . ASN A 1 310 ? -8.960 -1.900 -15.968 1.00 90.12 310 ASN A C 1
ATOM 2495 O O . ASN A 1 310 ? -9.675 -2.842 -15.634 1.00 90.12 310 ASN A O 1
ATOM 2499 N N . TYR A 1 311 ? -7.683 -1.788 -15.586 1.00 93.38 311 TYR A N 1
ATOM 2500 C CA . TYR A 1 311 ? -6.965 -2.741 -14.731 1.00 93.38 311 TYR A CA 1
ATOM 2501 C C . TYR A 1 311 ? -6.833 -4.159 -15.302 1.00 93.38 311 TYR A C 1
ATOM 2503 O O . TYR A 1 311 ? -6.550 -5.101 -14.554 1.00 93.38 311 TYR A O 1
ATOM 2511 N N . THR A 1 312 ? -7.016 -4.302 -16.616 1.00 94.00 312 THR A N 1
ATOM 2512 C CA . THR A 1 312 ? -6.859 -5.577 -17.321 1.00 94.00 312 THR A CA 1
ATOM 2513 C C . THR A 1 312 ? -5.394 -5.945 -17.494 1.00 94.00 312 THR A C 1
ATOM 2515 O O . THR A 1 312 ? -4.526 -5.071 -17.583 1.00 94.00 312 THR A O 1
ATOM 2518 N N . LEU A 1 313 ? -5.113 -7.245 -17.536 1.00 95.50 313 LEU A N 1
ATOM 2519 C CA . LEU A 1 313 ? -3.767 -7.770 -17.711 1.00 95.50 313 LEU A CA 1
ATOM 2520 C C . LEU A 1 313 ? -3.298 -7.586 -19.157 1.00 95.50 313 LEU A C 1
ATOM 2522 O O . LEU A 1 313 ? -3.814 -8.209 -20.082 1.00 95.50 313 LEU A O 1
ATOM 2526 N N . LEU A 1 314 ? -2.265 -6.765 -19.338 1.00 93.25 314 LEU A N 1
ATOM 2527 C CA . LEU A 1 314 ? -1.609 -6.535 -20.624 1.00 93.25 314 LEU A CA 1
ATOM 2528 C C . LEU A 1 314 ? -0.524 -7.580 -20.901 1.00 93.25 314 LEU A C 1
ATOM 2530 O O . LEU A 1 314 ? -0.407 -8.083 -22.015 1.00 93.25 314 LEU A O 1
ATOM 2534 N N . SER A 1 315 ? 0.298 -7.886 -19.895 1.00 93.25 315 SER A N 1
ATOM 2535 C CA . SER A 1 315 ? 1.415 -8.824 -20.022 1.00 93.25 315 SER A CA 1
ATOM 2536 C C . SER A 1 315 ? 1.875 -9.330 -18.656 1.00 93.25 315 SER A C 1
ATOM 2538 O O . SER A 1 315 ? 1.666 -8.676 -17.633 1.00 93.25 315 SER A O 1
ATOM 2540 N N . SER A 1 316 ? 2.539 -10.483 -18.634 1.00 93.50 316 SER A N 1
ATOM 2541 C CA . SER A 1 316 ? 3.137 -11.062 -17.432 1.00 93.50 316 SER A CA 1
ATOM 2542 C C . SER A 1 316 ? 4.521 -11.630 -17.725 1.00 93.50 316 SER A C 1
ATOM 2544 O O . SER A 1 316 ? 4.727 -12.243 -18.771 1.00 93.50 316 SER A O 1
ATOM 2546 N N . LEU A 1 317 ? 5.447 -11.481 -16.783 1.00 90.88 317 LEU A N 1
ATOM 2547 C CA . LEU A 1 317 ? 6.801 -12.024 -16.850 1.00 90.88 317 LEU A CA 1
ATOM 2548 C C . LEU A 1 317 ? 7.150 -12.653 -15.502 1.00 90.88 317 LEU A C 1
ATOM 2550 O O . LEU A 1 317 ? 6.988 -12.012 -14.471 1.00 90.88 317 LEU A O 1
ATOM 2554 N N . GLN A 1 318 ? 7.674 -13.873 -15.499 1.00 89.31 318 GLN A N 1
ATOM 2555 C CA . GLN A 1 318 ? 8.186 -14.515 -14.291 1.00 89.31 318 GLN A CA 1
ATOM 2556 C C . GLN A 1 318 ? 9.701 -14.660 -14.389 1.00 89.31 318 GLN A C 1
ATOM 2558 O O . GLN A 1 318 ? 10.233 -15.055 -15.426 1.00 89.31 318 GLN A O 1
ATOM 2563 N N . VAL A 1 319 ? 10.384 -14.316 -13.304 1.00 85.25 319 VAL A N 1
ATOM 2564 C CA . VAL A 1 319 ? 11.825 -14.481 -13.137 1.00 85.25 319 VAL A CA 1
ATOM 2565 C C . VAL A 1 319 ? 12.042 -15.362 -11.918 1.00 85.25 319 VAL A C 1
ATOM 2567 O O . VAL A 1 319 ? 11.760 -14.948 -10.792 1.00 85.25 319 VAL A O 1
ATOM 2570 N N . ASP A 1 320 ? 12.533 -16.573 -12.150 1.00 82.81 320 ASP A N 1
ATOM 2571 C CA . ASP A 1 320 ? 12.854 -17.508 -11.079 1.00 82.81 320 ASP A CA 1
ATOM 2572 C C . ASP A 1 320 ? 14.202 -17.140 -10.445 1.00 82.81 320 ASP A C 1
ATOM 2574 O O . ASP A 1 320 ? 15.168 -16.798 -11.133 1.00 82.81 320 ASP A O 1
ATOM 2578 N N . HIS A 1 321 ? 14.266 -17.223 -9.119 1.00 70.75 321 HIS A N 1
ATOM 2579 C CA . HIS A 1 321 ? 15.473 -17.027 -8.325 1.00 70.75 321 HIS A CA 1
ATOM 2580 C C . HIS A 1 321 ? 15.935 -18.385 -7.804 1.00 70.75 321 HIS A C 1
ATOM 2582 O O . HIS A 1 321 ? 15.454 -18.828 -6.759 1.00 70.75 321 HIS A O 1
ATOM 2588 N N . PRO A 1 322 ? 16.868 -19.069 -8.487 1.00 55.12 322 PRO A N 1
ATOM 2589 C CA . PRO A 1 322 ? 17.467 -20.263 -7.918 1.00 55.12 322 PRO A CA 1
ATOM 2590 C C . PRO A 1 322 ? 18.216 -19.881 -6.628 1.00 55.12 322 PRO A C 1
ATOM 2592 O O . PRO A 1 322 ? 19.197 -19.144 -6.663 1.00 55.12 322 PRO A O 1
ATOM 2595 N N . GLU A 1 323 ? 17.689 -20.364 -5.500 1.00 53.03 323 GLU A N 1
ATOM 2596 C CA . GLU A 1 323 ? 18.256 -20.367 -4.143 1.00 53.03 323 GLU A CA 1
ATOM 2597 C C . GLU A 1 323 ? 18.702 -19.008 -3.564 1.00 53.03 323 GLU A C 1
ATOM 2599 O O . GLU A 1 323 ? 19.866 -18.613 -3.600 1.00 53.03 323 GLU A O 1
ATOM 2604 N N . ARG A 1 324 ? 17.770 -18.324 -2.885 1.00 52.84 324 ARG A N 1
ATOM 2605 C CA . ARG A 1 324 ? 18.083 -17.229 -1.941 1.00 52.84 324 ARG A CA 1
ATOM 2606 C C . ARG A 1 324 ? 18.272 -17.661 -0.492 1.00 52.84 324 ARG A C 1
ATOM 2608 O O . ARG A 1 324 ? 18.657 -16.833 0.339 1.00 52.84 324 ARG A O 1
ATOM 2615 N N . ALA A 1 325 ? 17.977 -18.917 -0.172 1.00 52.19 325 ALA A N 1
ATOM 2616 C CA . ALA A 1 325 ? 18.228 -19.460 1.151 1.00 52.19 325 ALA A CA 1
ATOM 2617 C C . ALA A 1 325 ? 19.739 -19.646 1.309 1.00 52.19 325 ALA A C 1
ATOM 2619 O O . ALA A 1 325 ? 20.335 -20.564 0.753 1.00 52.19 325 ALA A O 1
ATOM 2620 N N . MET A 1 326 ? 20.383 -18.741 2.047 1.00 53.22 326 MET A N 1
ATOM 2621 C CA . MET A 1 326 ? 21.728 -19.027 2.535 1.00 53.22 326 MET A CA 1
ATOM 2622 C C . MET A 1 326 ? 21.605 -20.233 3.476 1.00 53.22 326 MET A C 1
ATOM 2624 O O . MET A 1 326 ? 20.833 -20.141 4.416 1.00 53.22 326 MET A O 1
ATOM 2628 N N . PRO A 1 327 ? 22.318 -21.348 3.300 1.00 54.25 327 PRO A N 1
ATOM 2629 C CA . PRO A 1 327 ? 22.266 -22.439 4.273 1.00 54.25 327 PRO A CA 1
ATOM 2630 C C . PRO A 1 327 ? 22.851 -21.977 5.619 1.00 54.25 327 PRO A C 1
ATOM 2632 O O . PRO A 1 327 ? 23.894 -21.309 5.643 1.00 54.25 327 PRO A O 1
ATOM 2635 N N . GLY A 1 328 ? 22.197 -22.302 6.741 1.00 58.88 328 GLY A N 1
ATOM 2636 C CA . GLY A 1 328 ? 22.688 -21.955 8.083 1.00 58.88 328 GLY A CA 1
ATOM 2637 C C . GLY A 1 328 ? 21.633 -21.532 9.111 1.00 58.88 328 GLY A C 1
ATOM 2638 O O . GLY A 1 328 ? 20.430 -21.573 8.876 1.00 58.88 328 GLY A O 1
ATOM 2639 N N . LEU A 1 329 ? 22.110 -21.136 10.299 1.00 59.31 329 LEU A N 1
ATOM 2640 C CA . LEU A 1 329 ? 21.262 -20.649 11.389 1.00 59.31 329 LEU A CA 1
ATOM 2641 C C . LEU A 1 329 ? 20.931 -19.167 11.180 1.00 59.31 329 LEU A C 1
ATOM 2643 O O . LEU A 1 329 ? 21.766 -18.296 11.450 1.00 59.31 329 LEU A O 1
ATOM 2647 N N . HIS A 1 330 ? 19.702 -18.883 10.759 1.00 60.38 330 HIS A N 1
ATOM 2648 C CA . HIS A 1 330 ? 19.200 -17.518 10.595 1.00 60.38 330 HIS 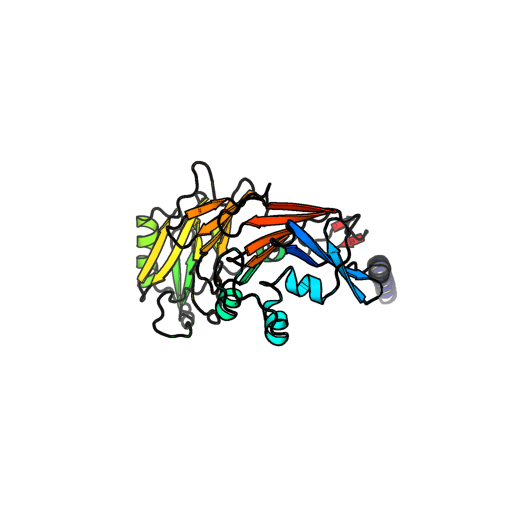A CA 1
ATOM 2649 C C . HIS A 1 330 ? 18.375 -17.102 11.787 1.00 60.38 330 HIS A C 1
ATOM 2651 O O . HIS A 1 330 ? 17.603 -17.883 12.326 1.00 60.38 330 HIS A O 1
ATOM 2657 N N . PHE A 1 331 ? 18.507 -15.844 12.180 1.00 60.22 331 PHE A N 1
ATOM 2658 C CA . PHE A 1 331 ? 17.706 -15.263 13.256 1.00 60.22 331 PHE A CA 1
ATOM 2659 C C . PHE A 1 331 ? 16.680 -14.251 12.741 1.00 60.22 331 PHE A C 1
ATOM 2661 O O . PHE A 1 331 ? 15.855 -13.756 13.507 1.00 60.22 331 PHE A O 1
ATOM 2668 N N . THR A 1 332 ? 16.730 -13.926 11.449 1.00 59.88 332 THR A N 1
ATOM 2669 C CA . THR A 1 332 ? 15.864 -12.942 10.809 1.00 59.88 332 THR A CA 1
ATOM 2670 C C . THR A 1 332 ? 15.285 -13.526 9.525 1.00 59.88 332 THR A C 1
ATOM 2672 O O . THR A 1 332 ? 16.008 -14.022 8.668 1.00 59.88 332 THR A O 1
ATOM 2675 N N . SER A 1 333 ? 13.963 -13.456 9.382 1.00 65.31 333 SER A N 1
ATOM 2676 C CA . SER A 1 333 ? 13.255 -13.796 8.148 1.00 65.31 333 SER A CA 1
ATOM 2677 C C . SER A 1 333 ? 12.361 -12.636 7.738 1.00 65.31 333 SER A C 1
ATOM 2679 O O . SER A 1 333 ? 11.897 -11.871 8.582 1.00 65.31 333 SER A O 1
ATOM 2681 N N . ARG A 1 334 ? 12.079 -12.519 6.436 1.00 60.00 334 ARG A N 1
ATOM 2682 C CA . ARG A 1 334 ? 11.080 -11.566 5.924 1.00 60.00 334 ARG A CA 1
ATOM 2683 C C . ARG A 1 334 ? 9.663 -11.888 6.406 1.00 60.00 334 ARG A C 1
ATOM 2685 O O . ARG A 1 334 ? 8.833 -10.991 6.451 1.00 60.00 334 ARG A O 1
ATOM 2692 N N . LEU A 1 335 ? 9.425 -13.145 6.779 1.00 63.88 335 LEU A N 1
ATOM 2693 C CA . LEU A 1 335 ? 8.138 -13.658 7.246 1.00 63.88 335 LEU A CA 1
ATOM 2694 C C . LEU A 1 335 ? 7.962 -13.557 8.767 1.00 63.88 335 LEU A C 1
ATOM 2696 O O . LEU A 1 335 ? 6.870 -13.803 9.270 1.00 63.88 335 LEU A O 1
ATOM 2700 N N . ASP A 1 336 ? 9.027 -13.250 9.513 1.00 62.94 336 ASP A N 1
ATOM 2701 C CA . ASP A 1 336 ? 8.956 -13.211 10.970 1.00 62.94 336 ASP A CA 1
ATOM 2702 C C . ASP A 1 336 ? 8.722 -11.778 11.467 1.00 62.94 336 ASP A C 1
ATOM 2704 O O . ASP A 1 336 ? 9.475 -10.856 11.151 1.00 62.94 336 ASP A O 1
ATOM 2708 N N . GLY A 1 337 ? 7.707 -11.602 12.318 1.00 57.88 337 GLY A N 1
ATOM 2709 C CA . GLY A 1 337 ? 7.512 -10.360 13.078 1.00 57.88 337 GLY A CA 1
ATOM 2710 C C . GLY A 1 337 ? 8.542 -10.161 14.203 1.00 57.88 337 GLY A C 1
ATOM 2711 O O . GLY A 1 337 ? 8.682 -9.056 14.721 1.00 57.88 337 GLY A O 1
ATOM 2712 N N . TRP A 1 338 ? 9.283 -11.217 14.569 1.00 61.38 338 TRP A N 1
ATOM 2713 C CA . TRP A 1 338 ? 10.248 -11.250 15.675 1.00 61.38 338 TRP A CA 1
ATOM 2714 C C . TRP A 1 338 ? 11.511 -12.032 15.302 1.00 61.38 338 TRP A C 1
ATOM 2716 O O . TRP A 1 338 ? 11.504 -12.848 14.388 1.00 61.38 338 TRP A O 1
ATOM 2726 N N . VAL A 1 339 ? 12.601 -11.825 16.040 1.00 67.62 339 VAL A N 1
ATOM 2727 C CA . VAL A 1 339 ? 13.836 -12.605 15.864 1.00 67.62 339 VAL A CA 1
ATOM 2728 C C . VAL A 1 339 ? 13.575 -14.061 16.264 1.00 67.62 339 VAL A C 1
ATOM 2730 O O . VAL A 1 339 ? 13.263 -14.334 17.424 1.00 67.62 339 VAL A O 1
ATOM 2733 N N . LYS A 1 340 ? 13.702 -14.999 15.319 1.00 66.44 340 LYS A N 1
ATOM 2734 C CA . LYS A 1 340 ? 13.462 -16.432 15.537 1.00 66.44 340 LYS A CA 1
ATOM 2735 C C . LYS A 1 340 ? 14.564 -17.262 14.870 1.00 66.44 340 LYS A C 1
ATOM 2737 O O . LYS A 1 340 ? 14.830 -17.037 13.692 1.00 66.44 340 LYS A O 1
ATOM 2742 N N . PRO A 1 341 ? 15.192 -18.219 15.582 1.00 64.75 341 PRO A N 1
ATOM 2743 C CA . PRO A 1 341 ? 16.168 -19.116 14.976 1.00 64.75 341 PRO A CA 1
ATOM 2744 C C . PRO A 1 341 ? 15.491 -20.049 13.962 1.00 64.75 341 PRO A C 1
ATOM 2746 O O . PRO A 1 341 ? 14.494 -20.702 14.282 1.00 64.75 341 PRO A O 1
ATOM 2749 N N . ARG A 1 342 ? 16.052 -20.126 12.757 1.00 63.25 342 ARG A N 1
ATOM 2750 C CA . ARG A 1 342 ? 15.690 -21.049 11.678 1.00 63.25 342 ARG A CA 1
ATOM 2751 C C . ARG A 1 342 ? 16.931 -21.806 11.232 1.00 63.25 342 ARG A C 1
ATOM 2753 O O . ARG A 1 342 ? 18.012 -21.227 11.194 1.00 63.25 342 ARG A O 1
ATOM 2760 N N . LEU A 1 343 ? 16.761 -23.087 10.939 1.00 58.72 343 LEU A N 1
ATOM 2761 C CA . LEU A 1 343 ? 17.778 -23.926 10.319 1.00 58.72 343 LEU A CA 1
ATOM 2762 C C . LEU A 1 343 ? 17.287 -24.204 8.902 1.00 58.72 343 LEU A C 1
ATOM 2764 O O . LEU A 1 343 ? 16.270 -24.884 8.764 1.00 58.72 343 LEU A O 1
ATOM 2768 N N . ASP A 1 344 ? 17.979 -23.636 7.917 1.00 59.09 344 ASP A N 1
ATOM 2769 C CA . ASP A 1 344 ? 17.782 -23.926 6.492 1.00 59.09 344 ASP A CA 1
ATOM 2770 C C . ASP A 1 344 ? 18.877 -24.873 5.989 1.00 59.09 344 ASP A C 1
ATOM 2772 O O . ASP A 1 344 ? 20.068 -24.635 6.335 1.00 59.09 344 ASP A O 1
#

Sequence (344 aa):
MKRIATILLYITVALLIAWQIPWWYNYLRADASREPFTIYSQLLGDFIVTGHDEGAITYRSGKGVQYSREEVDSLLPTFYYRQLLTDGRLPDTLYGEAVTPQLIQRSGVTFRSSPRTLSAPAVALYPLLESASRRVKLEMPEDLFRITDQAIEFVDMQSNQLDKAKSASYTKLFQEKGFAFPAQRVAGNATAQKEYDNGYLLIDQQGKLFHLKQMAGKPYLRAIDLPEGVEAAETFVWELPSRRHIGLVSTRDHQLYLIEREGYRPCRLEIPSWDPLREDLTIIGNDLDSYTLKVSTADATSYYALDATNYTLLSSLQVDHPERAMPGLHFTSRLDGWVKPRLD

InterPro domains:
  IPR032333 Protein of unknown function DUF4857 [PF16149] (37-306)

Secondary structure (DSSP, 8-state):
-HHHHHHHHHHHHHHHHHHHHHHHHHHHH-----PPEEEEETTTTEEEEEEEETTEEEEEETT--EE-HHHHHHHSTTTSHHHHHHTT---SEETTEE--HHHHHHTEEEEEE-HHHHHS---S-EE--BTT-SSSSPPPPSEEEEE-SS-EEEEETTT--B-HHHHHHHHHHHHHTT--SSPSEEEE---TTSSS---EEEE-TTS-EEEEEEETTEEEEEEE-PPTT--EEEEEE---TT--EEEEEEETTS-EEEEESSTT-EEE---S---TTTSEEEEEEETTSEEEEEEE-SSEEEEEEEETTT--EEEEEEEE-S----SSEES--TT-SS---EE-

Organism: Porphyromonas asaccharolytica (strain ATCC 25260 / DSM 20707 / BCRC 10618 / CCUG 7834 / JCM 6326 / LMG 13178 / VPI 4198 / B440) (NCBI:txid879243)

Radius of gyration: 24.61 Å; chains: 1; bounding box: 66×49×67 Å

Foldseek 3Di:
DVVVVVVVVVVVVVVVCVAVVLVVVCVVVPDPQPQWDWDDFQQVLFIWTFGADPNDTWTATPVGDTDDPVVVCVSACLVNVVVCVVVVNRDCDDPRDGDDPVQSQLQWDKDKFFLLVVLADDDQWAFAWAQADPDQFIDTDQWTWGFDQQWIWIAGPPVRDTPPVVGVQQSVVCVVQPAHDDWPDWAADRDRPARGGLGIWTQGPQQWIKGWHHYPNHTDIDTQDDPPPWGFDDWYADRGSNQQWGTWTQTPQQWIWTQGPVVRDTATAPDDGHDSNAWMWMWTDGLRAWIWIWTDHQFKIKIFIAGSPRNDTSDIDIDTDPDPDSAHWAQDDSNDNGGDTDGD

pLDDT: mean 85.8, std 11.04, range [47.41, 97.0]